Protein AF-A0A2R5F9W4-F1 (afdb_monomer)

Secondary structure (DSSP, 8-state):
-PPPHHHHHH--TTEEEEE-TT-SSEEEEEEETTEEEEEETTSPPEEESSHHHHHHHHHHH-TTHHHHHHT-S-HHHHHHHHHHHHHHHHGGGHHHHHHHHHHHHHHHHHHHHHHTT----S----EES-TTSSS--EEEEEEEEETTEEEEEEEEEEEEEE-SS-TTEEEEEEEE--SSHHHHHHHHHHHHHHHHHHHHTT-EEEEETTEEEEE--

Foldseek 3Di:
DAFALLQLLQFDLQWDWDDFPQAPAIWTWRQDPQWTWIDRDPDDIDTHNDPLVVLVVCCVPRVRQLVCLCPDPDLLSVSPSSNSCCCPVCVVPVVVSNVVSFVLVVVVVVLLCVLLVFDFPDDWGWDFPDPNDRHTWIWTWGWGDDPVDDPDTWIWIWTWRADRHDNQKIFIAIDTDAPDDVSVVVVVVSNVSSVVVCVVVVWDWDDDPVGIMTGDD

Sequence (217 aa):
MEISNNYALAISPAYCYFTSTGSPAHITLRLSQGKYLIYPAGMPRQDMATEEEMWRWLSAMTPTALQDLGESNDLFRLGLYKRAQMILDAGSGMAAHQAKFNEYMLRIAHEILTSLGCAVRHKLKPRRVSPTKSESWWEVRARCNRADGPDGYDWVHIRMFPSPFDDAAWQVEVRMAADGLNGYWTNRSRLDAAYKQLESRGIRIENVLSGSTIILG

Organism: NCBI:txid1825523

Nearest PDB structures (foldseek):
  1rlb-assembly1_F  TM=5.317E-01  e=9.291E-01  Gallus gallus

Mean predicted aligned error: 6.5 Å

Solvent-accessible surface area (backbone atoms only — not comparable to full-atom values): 11689 Å² total; per-residue (Å²): 136,66,69,17,67,46,26,20,67,58,42,46,62,22,62,41,78,49,71,26,92,75,41,104,30,48,38,36,35,28,53,52,98,80,26,30,34,43,35,48,60,99,51,80,74,43,82,22,82,40,68,60,56,43,49,53,49,44,50,72,78,30,66,43,42,55,5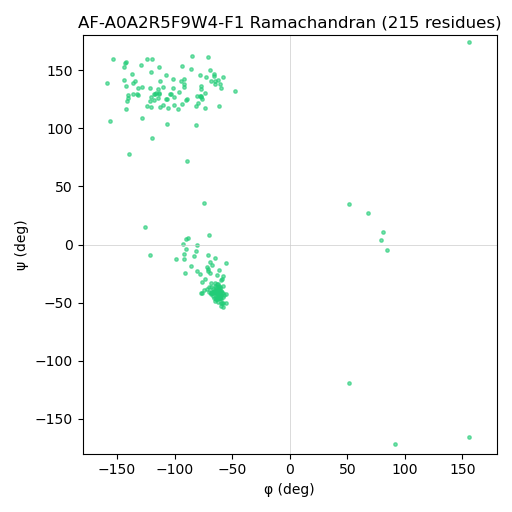5,49,25,59,70,42,95,44,68,68,42,31,25,49,27,52,33,44,48,49,40,68,74,44,51,87,46,45,61,58,55,53,47,54,51,50,51,51,54,49,51,56,49,49,54,51,35,55,43,60,68,37,62,71,83,65,88,74,56,80,41,66,75,43,81,68,42,30,72,44,46,30,34,36,65,45,48,22,64,37,96,90,39,94,87,41,67,34,54,36,38,40,32,38,41,54,29,57,67,36,69,54,32,28,39,33,40,81,45,67,70,54,87,53,71,70,39,43,56,52,50,50,53,44,49,58,52,18,51,55,52,38,43,76,70,62,30,48,76,46,85,50,102,87,35,34,33,42,30,66,123

pLDDT: mean 84.36, std 9.72, range [52.81, 95.94]

Structure (mmCIF, N/CA/C/O backbone):
data_AF-A0A2R5F9W4-F1
#
_entry.id   AF-A0A2R5F9W4-F1
#
loop_
_atom_site.group_PDB
_atom_site.id
_atom_site.type_symbol
_atom_site.label_atom_id
_atom_site.label_alt_id
_atom_site.label_comp_id
_atom_site.label_asym_id
_atom_site.label_entity_id
_atom_site.label_seq_id
_atom_site.pdbx_PDB_ins_code
_atom_site.Cartn_x
_atom_site.Cartn_y
_atom_site.Cartn_z
_atom_site.occupancy
_atom_site.B_iso_or_equiv
_atom_site.auth_seq_id
_atom_site.auth_comp_id
_atom_site.auth_asym_id
_atom_site.auth_atom_id
_atom_site.pdbx_PDB_model_num
ATOM 1 N N . MET A 1 1 ? -20.015 -4.855 -0.617 1.00 63.22 1 MET A N 1
ATOM 2 C CA . MET A 1 1 ? -18.725 -4.660 -1.310 1.00 63.22 1 MET A CA 1
ATOM 3 C C . MET A 1 1 ? -17.644 -4.937 -0.284 1.00 63.22 1 MET A C 1
ATOM 5 O O . MET A 1 1 ? -17.714 -4.346 0.783 1.00 63.22 1 MET A O 1
ATOM 9 N N . GLU A 1 2 ? -16.755 -5.896 -0.537 1.00 86.25 2 GLU A N 1
ATOM 10 C CA . GLU A 1 2 ? -15.712 -6.291 0.421 1.00 86.25 2 GLU A CA 1
ATOM 11 C C . GLU A 1 2 ? -14.428 -5.486 0.172 1.00 86.25 2 GLU A C 1
ATOM 13 O O . GLU A 1 2 ? -14.098 -5.197 -0.978 1.00 86.25 2 GLU A O 1
ATOM 18 N N . ILE A 1 3 ? -13.728 -5.101 1.243 1.00 94.50 3 ILE A N 1
ATOM 19 C CA . ILE A 1 3 ? -12.427 -4.432 1.149 1.00 94.50 3 ILE A CA 1
ATOM 20 C C . ILE A 1 3 ? -11.331 -5.452 0.830 1.00 94.50 3 ILE A C 1
ATOM 22 O O . ILE A 1 3 ? -11.264 -6.516 1.449 1.00 94.50 3 ILE A O 1
ATOM 26 N N . SER A 1 4 ? -10.442 -5.097 -0.096 1.00 93.62 4 SER A N 1
ATOM 27 C CA . SER A 1 4 ? -9.305 -5.926 -0.494 1.00 93.62 4 SER A CA 1
ATOM 28 C C . SER A 1 4 ? -8.288 -6.099 0.646 1.00 93.62 4 SER A C 1
ATOM 30 O O . SER A 1 4 ? -8.058 -5.198 1.465 1.00 93.62 4 SER A O 1
ATOM 32 N N . ASN A 1 5 ? -7.638 -7.263 0.704 1.00 93.25 5 ASN A N 1
ATOM 33 C CA . ASN A 1 5 ? -6.617 -7.543 1.714 1.00 93.25 5 ASN A CA 1
ATOM 34 C C . ASN A 1 5 ? -5.383 -6.655 1.515 1.00 93.25 5 ASN A C 1
ATOM 36 O O . ASN A 1 5 ? -4.793 -6.174 2.481 1.00 93.25 5 ASN A O 1
ATOM 40 N N . ASN A 1 6 ? -4.994 -6.405 0.265 1.00 93.75 6 ASN A N 1
ATOM 41 C CA . ASN A 1 6 ? -3.856 -5.564 -0.074 1.00 93.75 6 ASN A CA 1
ATOM 42 C C . ASN A 1 6 ? -4.084 -4.118 0.380 1.00 93.75 6 ASN A C 1
ATOM 44 O O . ASN A 1 6 ? -3.168 -3.514 0.940 1.00 93.75 6 ASN A O 1
ATOM 48 N N . TYR A 1 7 ? -5.297 -3.573 0.229 1.00 95.19 7 TYR A N 1
ATOM 49 C CA . TYR A 1 7 ? -5.627 -2.252 0.771 1.00 95.19 7 TYR A CA 1
ATOM 50 C C . TYR A 1 7 ? -5.550 -2.219 2.299 1.00 95.19 7 TYR A C 1
ATOM 52 O O . TYR A 1 7 ? -4.866 -1.356 2.852 1.00 95.19 7 TYR A O 1
ATOM 60 N N . ALA A 1 8 ? -6.129 -3.209 2.984 1.00 94.06 8 ALA A N 1
ATOM 61 C CA . ALA A 1 8 ? -6.023 -3.338 4.440 1.00 94.06 8 ALA A CA 1
ATOM 62 C C . ALA A 1 8 ? -4.558 -3.448 4.930 1.00 94.06 8 ALA A C 1
ATOM 64 O O . ALA A 1 8 ? -4.185 -2.904 5.974 1.00 94.06 8 ALA A O 1
ATOM 65 N N . LEU A 1 9 ? -3.687 -4.107 4.161 1.00 92.38 9 LEU A N 1
ATOM 66 C CA . LEU A 1 9 ? -2.257 -4.213 4.463 1.00 92.38 9 LEU A CA 1
ATOM 67 C C . LEU A 1 9 ? -1.482 -2.911 4.203 1.00 92.38 9 LEU A C 1
ATOM 69 O O . LEU A 1 9 ? -0.493 -2.648 4.892 1.00 92.38 9 LEU A O 1
ATOM 73 N N . ALA A 1 10 ? -1.919 -2.094 3.241 1.00 92.81 10 ALA A N 1
ATOM 74 C CA . ALA A 1 10 ? -1.244 -0.855 2.855 1.00 92.81 10 ALA A CA 1
ATOM 75 C C . ALA A 1 10 ? -1.494 0.323 3.811 1.00 92.81 10 ALA A C 1
ATOM 77 O O . ALA A 1 10 ? -0.665 1.246 3.887 1.00 92.81 10 ALA A O 1
ATOM 78 N N . ILE A 1 11 ? -2.620 0.307 4.523 1.00 91.00 11 ILE A N 1
ATOM 79 C CA . ILE A 1 11 ? -2.977 1.336 5.498 1.00 91.00 11 ILE A CA 1
ATOM 80 C C . ILE A 1 11 ? -2.357 1.063 6.877 1.00 91.00 11 ILE A C 1
ATOM 82 O O . ILE A 1 11 ? -1.922 -0.041 7.195 1.00 91.00 11 ILE A O 1
ATOM 86 N N . SER A 1 12 ? -2.305 2.098 7.712 1.00 85.50 12 SER A N 1
ATOM 87 C CA . SER A 1 12 ? -1.778 2.032 9.077 1.00 85.50 12 SER A CA 1
ATOM 88 C C . SER A 1 12 ? -2.694 2.799 10.028 1.00 85.50 12 SER A C 1
ATOM 90 O O . SER A 1 12 ? -3.201 3.856 9.640 1.00 85.50 12 SER A O 1
ATOM 92 N N . PRO A 1 13 ? -2.834 2.371 11.296 1.00 83.44 13 PRO A N 1
ATOM 93 C CA . PRO A 1 13 ? -3.536 3.136 12.327 1.00 83.44 13 PRO A CA 1
ATOM 94 C C . PRO A 1 13 ? -2.695 4.333 12.823 1.00 83.44 13 PRO A C 1
ATOM 96 O O . PRO A 1 13 ? -2.687 4.664 14.005 1.00 83.44 13 PRO A O 1
ATOM 99 N N . ALA A 1 14 ? -1.937 4.979 11.930 1.00 81.62 14 ALA A N 1
ATOM 100 C CA . ALA A 1 14 ? -1.006 6.044 12.282 1.00 81.62 14 ALA A CA 1
ATOM 101 C C . ALA A 1 14 ? -1.724 7.266 12.871 1.00 81.62 14 ALA A C 1
ATOM 103 O O . ALA A 1 14 ? -1.183 7.910 13.771 1.00 81.62 14 ALA A O 1
ATOM 104 N N . TYR A 1 15 ? -2.938 7.547 12.395 1.00 82.31 15 TYR A N 1
ATOM 105 C CA . TYR A 1 15 ? -3.856 8.521 12.971 1.00 82.31 15 TYR A CA 1
ATOM 106 C C . TYR A 1 15 ? -5.300 8.178 12.575 1.00 82.31 15 TYR A C 1
ATOM 108 O O . TYR A 1 15 ? -5.692 8.362 11.421 1.00 82.31 15 TYR A O 1
ATOM 116 N N . CYS A 1 16 ? -6.090 7.657 13.509 1.00 84.44 16 CYS A N 1
ATOM 117 C CA . CYS A 1 16 ? -7.516 7.399 13.315 1.00 84.44 16 CYS A CA 1
ATOM 118 C C . CYS A 1 16 ? -8.299 7.855 14.541 1.00 84.44 16 CYS A C 1
ATOM 120 O O . CYS A 1 16 ? -7.864 7.636 15.668 1.00 84.44 16 CYS A O 1
ATOM 122 N N . TYR A 1 17 ? -9.449 8.481 14.306 1.00 86.19 17 TYR A N 1
ATOM 123 C CA . TYR A 1 17 ? -10.359 8.956 15.337 1.00 86.19 17 TYR A CA 1
ATOM 124 C C . TYR A 1 17 ? -11.779 8.509 15.010 1.00 86.19 17 TYR A C 1
ATOM 126 O O . TYR A 1 17 ? -12.271 8.749 13.899 1.00 86.19 17 TYR A O 1
ATOM 134 N N . PHE A 1 18 ? -12.447 7.880 15.971 1.00 84.19 18 PHE A N 1
ATOM 135 C CA . PHE A 1 18 ? -13.845 7.482 15.838 1.00 84.19 18 PHE A CA 1
ATOM 136 C C . PHE A 1 18 ? -14.532 7.387 17.201 1.00 84.19 18 PHE A C 1
ATOM 138 O O . PHE A 1 18 ? -13.877 7.278 18.233 1.00 84.19 18 PHE A O 1
ATOM 145 N N . THR A 1 19 ? -15.859 7.457 17.205 1.00 83.38 19 THR A N 1
ATOM 146 C CA . THR A 1 19 ? -16.683 7.156 18.382 1.00 83.38 19 THR A CA 1
ATOM 147 C C . THR A 1 19 ? -17.244 5.762 18.201 1.00 83.38 19 THR A C 1
ATOM 149 O O . THR A 1 19 ?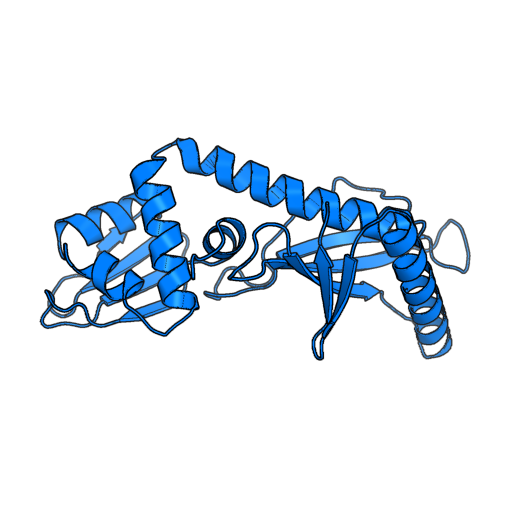 -17.720 5.449 17.111 1.00 83.38 19 THR A O 1
ATOM 152 N N . SER A 1 20 ? -17.194 4.952 19.251 1.00 81.62 20 SER A N 1
ATOM 153 C CA . SER A 1 20 ? -17.809 3.630 19.246 1.00 81.62 20 SER A CA 1
ATOM 154 C C . SER A 1 20 ? -19.139 3.665 19.994 1.00 81.62 20 SER A C 1
ATOM 156 O O . SER A 1 20 ? -19.246 4.344 21.011 1.00 81.62 20 SER A O 1
ATOM 158 N N . THR A 1 21 ? -20.146 2.939 19.517 1.00 77.94 21 THR A N 1
ATOM 159 C CA . THR A 1 21 ? -21.495 2.871 20.109 1.00 77.94 21 THR A CA 1
ATOM 160 C C . THR A 1 21 ? -21.495 2.377 21.562 1.00 77.94 21 THR A C 1
ATOM 162 O O . THR A 1 21 ? -22.330 2.802 22.357 1.00 77.94 21 THR A O 1
ATOM 165 N N . GLY A 1 22 ? -20.524 1.540 21.939 1.00 66.19 22 GLY A N 1
ATOM 166 C CA . GLY A 1 22 ? -20.303 1.059 23.306 1.00 66.19 22 GLY A CA 1
ATOM 167 C C . GLY A 1 22 ? -19.366 1.933 24.144 1.00 66.19 22 GLY A C 1
ATOM 168 O O . GLY A 1 22 ? -19.033 1.563 25.268 1.00 66.19 22 GLY A O 1
ATOM 169 N N . SER A 1 23 ? -18.914 3.074 23.614 1.00 66.38 23 SER A N 1
ATOM 170 C CA . SER A 1 23 ? -18.014 3.995 24.302 1.00 66.38 23 SER A CA 1
ATOM 171 C C . SER A 1 23 ? -18.666 5.374 24.440 1.00 66.38 23 SER A C 1
ATOM 173 O O . SER A 1 23 ? -19.044 5.973 23.435 1.00 66.38 23 SER A O 1
ATOM 175 N N . PRO A 1 24 ? -18.738 5.965 25.647 1.00 56.91 24 PRO A N 1
ATOM 176 C CA . PRO A 1 24 ? -19.206 7.346 25.820 1.00 56.91 24 PRO A CA 1
ATOM 177 C C . PRO A 1 24 ? -18.211 8.386 25.262 1.00 56.91 24 PRO A C 1
ATOM 179 O O . PRO A 1 24 ? -18.348 9.584 25.501 1.00 56.91 24 PRO A O 1
ATOM 182 N N . ALA A 1 25 ? -17.168 7.927 24.569 1.00 64.62 25 ALA A N 1
ATOM 183 C CA . ALA A 1 25 ? -15.917 8.610 24.356 1.00 64.62 25 ALA A CA 1
ATOM 184 C C . ALA A 1 25 ? -15.358 8.346 22.954 1.00 64.62 25 ALA A C 1
ATOM 186 O O . ALA A 1 25 ? -15.614 7.324 22.317 1.00 64.62 25 ALA A O 1
ATOM 187 N N . HIS A 1 26 ? -14.529 9.274 22.490 1.00 73.50 26 HIS A N 1
ATOM 188 C CA . HIS A 1 26 ? -13.773 9.084 21.264 1.00 73.50 26 HIS A CA 1
ATOM 189 C C . HIS A 1 26 ? -12.568 8.170 21.492 1.00 73.50 26 HIS A C 1
ATOM 191 O O . HIS A 1 26 ? -11.936 8.214 22.549 1.00 73.50 26 HIS A O 1
ATOM 197 N N . ILE A 1 27 ? -12.247 7.380 20.472 1.00 79.19 27 ILE A N 1
ATOM 198 C CA . ILE A 1 27 ? -11.117 6.461 20.403 1.00 79.19 27 ILE A CA 1
ATOM 199 C C . ILE A 1 27 ? -10.134 7.030 19.392 1.00 79.19 27 ILE A C 1
ATOM 201 O O . ILE A 1 27 ? -10.467 7.210 18.220 1.00 79.19 27 ILE A O 1
ATOM 205 N N . THR A 1 28 ? -8.916 7.317 19.849 1.00 81.81 28 THR A N 1
ATOM 206 C CA . THR A 1 28 ? -7.811 7.693 18.957 1.00 81.81 28 THR A CA 1
ATOM 207 C C . THR A 1 28 ? -6.814 6.552 18.857 1.00 81.81 28 THR A C 1
ATOM 209 O O . THR A 1 28 ? -6.295 6.115 19.883 1.00 81.81 28 THR A O 1
ATOM 212 N N . LEU A 1 29 ? -6.519 6.118 17.633 1.00 82.94 29 LEU A N 1
ATOM 213 C CA . LEU A 1 29 ? -5.433 5.197 17.310 1.00 82.94 29 LEU A CA 1
ATOM 214 C C . LEU A 1 29 ? -4.284 5.991 16.694 1.00 82.94 29 LEU A C 1
ATOM 216 O O . LEU A 1 29 ? -4.500 6.793 15.778 1.00 82.94 29 LEU A O 1
ATOM 220 N N . ARG A 1 30 ? -3.068 5.798 17.205 1.00 81.56 30 ARG A N 1
ATOM 221 C CA . ARG A 1 30 ? -1.891 6.510 16.701 1.00 81.56 30 ARG A CA 1
ATOM 222 C C . ARG A 1 30 ? -0.646 5.639 16.713 1.00 81.56 30 ARG A C 1
ATOM 224 O O . ARG A 1 30 ? -0.387 4.952 17.692 1.00 81.56 30 ARG A O 1
ATOM 231 N N . LEU A 1 31 ? 0.190 5.777 15.686 1.00 79.62 31 LEU A N 1
ATOM 232 C CA . LEU A 1 31 ? 1.573 5.302 15.709 1.00 79.62 31 LEU A CA 1
ATOM 233 C C . LEU A 1 31 ? 2.492 6.473 16.076 1.00 79.62 31 LEU A C 1
ATOM 235 O O . LEU A 1 31 ? 2.573 7.466 15.351 1.00 79.62 31 LEU A O 1
ATOM 239 N N . SER A 1 32 ? 3.186 6.383 17.208 1.00 78.25 32 SER A N 1
ATOM 240 C CA . SER A 1 32 ? 4.108 7.426 17.669 1.00 78.25 32 SER A CA 1
ATOM 241 C C . SER A 1 32 ? 5.349 6.806 18.286 1.00 78.25 32 SER A C 1
ATOM 243 O O . SER A 1 32 ? 5.239 5.964 19.169 1.00 78.25 32 SER A O 1
ATOM 245 N N . GLN A 1 33 ? 6.535 7.234 17.838 1.00 79.94 33 GLN A N 1
ATOM 246 C CA . GLN A 1 33 ? 7.823 6.725 18.338 1.00 79.94 33 GLN A CA 1
ATOM 247 C C . GLN A 1 33 ? 7.911 5.182 18.326 1.00 79.94 33 GLN A C 1
ATOM 249 O O . GLN A 1 33 ? 8.502 4.579 19.214 1.00 79.94 33 GLN A O 1
ATOM 254 N N . GLY A 1 34 ? 7.289 4.541 17.329 1.00 74.00 34 GLY A N 1
ATOM 255 C CA . GLY A 1 34 ? 7.254 3.080 17.200 1.00 74.00 34 GLY A CA 1
ATOM 256 C C . GLY A 1 34 ? 6.242 2.363 18.100 1.00 74.00 34 GLY A C 1
ATOM 257 O O . GLY A 1 34 ? 6.205 1.141 18.070 1.00 74.00 34 GLY A O 1
ATOM 258 N N . LYS A 1 35 ? 5.416 3.091 18.862 1.00 79.69 35 LYS A N 1
ATOM 259 C CA . LYS A 1 35 ? 4.354 2.525 19.704 1.00 79.69 35 LYS A CA 1
ATOM 260 C C . LYS A 1 35 ? 2.966 2.778 19.133 1.00 79.69 35 LYS A C 1
ATOM 262 O O . LYS A 1 35 ? 2.712 3.857 18.586 1.00 79.69 35 LYS A O 1
ATOM 267 N N . TYR A 1 36 ? 2.074 1.815 19.334 1.00 82.19 36 TYR A N 1
ATOM 268 C CA . TYR A 1 36 ? 0.652 1.928 19.030 1.00 82.19 36 TYR A CA 1
ATOM 269 C C . TYR A 1 36 ? -0.084 2.466 20.251 1.00 82.19 36 TYR A C 1
ATOM 271 O O . TYR A 1 36 ? 0.042 1.933 21.349 1.00 82.19 36 TYR A O 1
ATOM 279 N N . LEU A 1 37 ? -0.803 3.566 20.069 1.00 82.19 37 LEU A N 1
ATOM 280 C CA . LEU A 1 37 ? -1.432 4.313 21.147 1.00 82.19 37 LEU A CA 1
ATOM 281 C C . LEU A 1 37 ? -2.942 4.236 21.019 1.00 82.19 37 LEU A C 1
ATOM 283 O O . LEU A 1 37 ? -3.467 4.492 19.935 1.00 82.19 37 LEU A O 1
ATOM 287 N N . ILE A 1 38 ? -3.614 3.968 22.137 1.00 82.44 38 ILE A N 1
ATOM 288 C CA . ILE A 1 38 ? -5.070 4.056 22.247 1.00 82.44 38 ILE A CA 1
ATOM 289 C C . ILE A 1 38 ? -5.418 5.117 23.283 1.00 82.44 38 ILE A C 1
ATOM 291 O O . ILE A 1 38 ? -4.907 5.104 24.408 1.00 82.44 38 ILE A O 1
ATOM 295 N N . TYR A 1 39 ? -6.308 6.026 22.892 1.00 80.31 39 TYR A N 1
ATOM 296 C CA . TYR A 1 39 ? -6.892 7.030 23.775 1.00 80.31 39 TYR A CA 1
ATOM 297 C C . TYR A 1 39 ? -8.406 6.841 23.823 1.00 80.31 39 TYR A C 1
ATOM 299 O O . TYR A 1 39 ? -9.101 7.400 22.975 1.00 80.31 39 TYR A O 1
ATOM 307 N N . PRO A 1 40 ? -8.925 6.063 24.779 1.00 73.62 40 PRO A N 1
ATOM 308 C CA . PRO A 1 40 ? -10.329 6.124 25.151 1.00 73.62 40 PRO A CA 1
ATOM 309 C C . PRO A 1 40 ? -10.529 7.373 26.018 1.00 73.62 40 PRO A C 1
ATOM 311 O O . PRO A 1 40 ? -9.801 7.572 26.995 1.00 73.62 40 PRO A O 1
ATOM 314 N N . ALA A 1 41 ? -11.478 8.246 25.681 1.00 67.38 41 ALA A N 1
ATOM 315 C CA . ALA A 1 41 ? -11.731 9.417 26.527 1.00 67.38 41 ALA A CA 1
ATOM 316 C C . ALA A 1 41 ? -12.143 8.992 27.954 1.00 67.38 41 ALA A C 1
ATOM 318 O O . ALA A 1 41 ? -12.939 8.075 28.146 1.00 67.38 41 ALA A O 1
ATOM 319 N N . GLY A 1 42 ? -11.555 9.647 28.958 1.00 67.56 42 GLY A N 1
ATOM 320 C CA . GLY A 1 42 ? -11.737 9.308 30.375 1.00 67.56 42 GLY A CA 1
ATOM 321 C C . GLY A 1 42 ? -10.818 8.199 30.904 1.00 67.56 42 GLY A C 1
ATOM 322 O O . GLY A 1 42 ? -10.815 7.955 32.107 1.00 67.56 42 GLY A O 1
ATOM 323 N N . MET A 1 43 ? -10.005 7.563 30.054 1.00 73.38 43 MET A N 1
ATOM 324 C CA . MET A 1 43 ? -9.016 6.562 30.466 1.00 73.38 43 MET A CA 1
ATOM 325 C C . MET A 1 43 ? -7.583 7.056 30.239 1.00 73.38 43 MET A C 1
ATOM 327 O O . MET A 1 43 ? -7.332 7.868 29.341 1.00 73.38 43 MET A O 1
ATOM 331 N N . PRO A 1 44 ? -6.609 6.567 31.028 1.00 79.62 44 PRO A N 1
ATOM 332 C CA . PRO A 1 44 ? -5.211 6.833 30.747 1.00 79.62 44 PRO A CA 1
ATOM 333 C C . PRO A 1 44 ? -4.828 6.241 29.389 1.00 79.62 44 PRO A C 1
ATOM 335 O O . PRO A 1 44 ? -5.245 5.136 29.030 1.00 79.62 44 PRO A O 1
ATOM 338 N N . ARG A 1 45 ? -3.991 6.985 28.662 1.00 83.94 45 ARG A N 1
ATOM 339 C CA . ARG A 1 45 ? -3.354 6.542 27.420 1.00 83.94 45 ARG A CA 1
ATOM 340 C C . ARG A 1 45 ? -2.754 5.149 27.604 1.00 83.94 45 ARG A C 1
ATOM 342 O O . ARG A 1 45 ? -2.004 4.927 28.554 1.00 83.94 45 ARG A O 1
ATOM 349 N N . GLN A 1 46 ? -3.038 4.262 26.659 1.00 87.69 46 GLN A N 1
ATOM 350 C CA . GLN A 1 46 ? -2.433 2.936 26.603 1.00 87.69 46 GLN A CA 1
ATOM 351 C C . GLN A 1 46 ? -1.353 2.897 25.524 1.00 87.69 46 GLN A C 1
ATOM 353 O O . GLN A 1 46 ? -1.593 3.300 24.384 1.00 87.69 46 GLN A O 1
ATOM 358 N N . ASP A 1 47 ? -0.172 2.415 25.905 1.00 89.25 47 ASP A N 1
ATOM 359 C CA . ASP A 1 47 ? 0.991 2.239 25.038 1.00 89.25 47 ASP A CA 1
ATOM 360 C C . ASP A 1 47 ? 1.166 0.752 24.736 1.00 89.25 47 ASP A C 1
ATOM 362 O O . ASP A 1 47 ? 1.464 -0.023 25.641 1.00 89.25 47 ASP A O 1
ATOM 366 N N . MET A 1 48 ? 1.054 0.377 23.466 1.00 89.75 48 MET A N 1
ATOM 367 C CA . MET A 1 48 ? 1.245 -0.994 22.999 1.00 89.75 48 MET A CA 1
ATOM 368 C C . MET A 1 48 ? 2.496 -1.090 22.129 1.00 89.75 48 MET A C 1
ATOM 370 O O . MET A 1 48 ? 2.799 -0.184 21.339 1.00 89.75 48 MET A O 1
ATOM 374 N N . ALA A 1 49 ? 3.242 -2.183 22.284 1.00 87.19 49 ALA A N 1
ATOM 375 C CA . ALA A 1 49 ? 4.451 -2.432 21.509 1.00 87.19 49 ALA A CA 1
ATOM 376 C C . ALA A 1 49 ? 4.105 -2.883 20.087 1.00 87.19 49 ALA A C 1
ATOM 378 O O . ALA A 1 49 ? 4.822 -2.561 19.138 1.00 87.19 49 ALA A O 1
ATOM 379 N N . THR A 1 50 ? 2.990 -3.600 19.932 1.00 88.06 50 THR A N 1
ATOM 380 C CA . THR A 1 50 ? 2.551 -4.147 18.648 1.00 88.06 50 THR A CA 1
ATOM 381 C C . THR A 1 50 ? 1.146 -3.691 18.270 1.00 88.06 50 THR A C 1
ATOM 383 O O . THR A 1 50 ? 0.343 -3.268 19.102 1.00 88.06 50 THR A O 1
ATOM 386 N N . GLU A 1 51 ? 0.841 -3.783 16.976 1.00 88.06 51 GLU A N 1
ATOM 387 C CA . GLU A 1 51 ? -0.505 -3.509 16.473 1.00 88.06 51 GLU A CA 1
ATOM 388 C C . GLU A 1 51 ? -1.512 -4.573 16.943 1.00 88.06 51 GLU A C 1
ATOM 390 O O . GLU A 1 51 ? -2.671 -4.273 17.203 1.00 88.06 51 GLU A 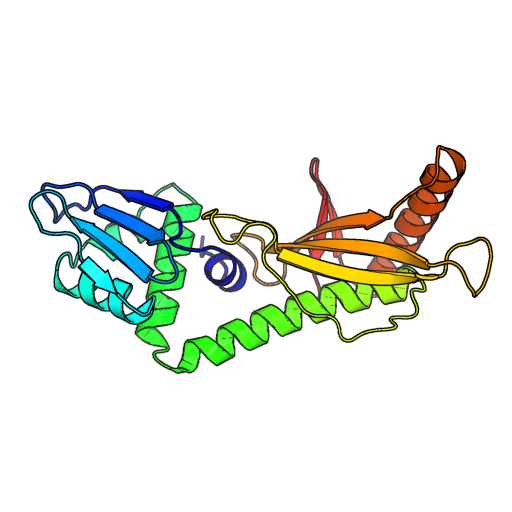O 1
ATOM 395 N N . GLU A 1 52 ? -1.062 -5.818 17.094 1.00 89.12 52 GLU A N 1
ATOM 396 C CA . GLU A 1 52 ? -1.882 -6.928 17.585 1.00 89.12 52 GLU A CA 1
ATOM 397 C C . GLU A 1 52 ? -2.349 -6.698 19.025 1.00 89.12 52 GLU A C 1
ATOM 399 O O . GLU A 1 52 ? -3.535 -6.844 19.318 1.00 89.12 52 GLU A O 1
ATOM 404 N N . GLU A 1 53 ? -1.446 -6.268 19.911 1.00 89.75 53 GLU A N 1
ATOM 405 C CA . GLU A 1 53 ? -1.788 -5.867 21.282 1.00 89.75 53 GLU A CA 1
ATOM 406 C C . GLU A 1 53 ? -2.834 -4.749 21.297 1.00 89.75 53 GLU A C 1
ATOM 408 O O . GLU A 1 53 ? -3.801 -4.814 22.056 1.00 89.75 53 GLU A O 1
ATOM 413 N N . MET A 1 54 ? -2.673 -3.753 20.419 1.00 90.19 54 MET A N 1
ATOM 414 C CA . MET A 1 54 ? -3.618 -2.648 20.270 1.00 90.19 54 MET A CA 1
ATOM 415 C C . MET A 1 54 ? -5.019 -3.154 19.890 1.00 90.19 54 MET A C 1
ATOM 417 O O . MET A 1 54 ? -5.998 -2.809 20.553 1.00 90.19 54 MET A O 1
ATOM 421 N N . TRP A 1 55 ? -5.135 -4.005 18.866 1.00 90.31 55 TRP A N 1
ATOM 422 C CA . TRP A 1 55 ? -6.433 -4.525 18.423 1.00 90.31 55 TRP A CA 1
ATOM 423 C C . TRP A 1 55 ? -7.080 -5.474 19.435 1.00 90.31 55 TRP A C 1
ATOM 425 O O . TRP A 1 55 ? -8.297 -5.420 19.632 1.00 90.31 55 TRP A O 1
ATOM 435 N N . ARG A 1 56 ? -6.288 -6.305 20.125 1.00 89.88 56 ARG A N 1
ATOM 436 C CA . ARG A 1 56 ? -6.789 -7.178 21.199 1.00 89.88 56 ARG A CA 1
ATOM 437 C C . ARG A 1 56 ? -7.322 -6.376 22.376 1.00 89.88 56 ARG A C 1
ATOM 439 O O . ARG A 1 56 ? -8.415 -6.658 22.859 1.00 89.88 56 ARG A O 1
ATOM 446 N N . TRP A 1 57 ? -6.579 -5.357 22.805 1.00 89.44 57 TRP A N 1
ATOM 447 C CA . TRP A 1 57 ? -7.018 -4.470 23.876 1.00 89.44 57 TRP A CA 1
ATOM 448 C C . TRP A 1 57 ? -8.315 -3.753 23.501 1.00 89.44 57 TRP A C 1
ATOM 450 O O . TRP A 1 57 ? -9.260 -3.744 24.288 1.00 89.44 57 TRP A O 1
ATOM 460 N N . LEU A 1 58 ? -8.385 -3.211 22.280 1.00 87.44 58 LEU A N 1
ATOM 461 C CA . LEU A 1 58 ? -9.572 -2.513 21.791 1.00 87.44 58 LEU A CA 1
ATOM 462 C C . LEU A 1 58 ? -10.797 -3.434 21.776 1.00 87.44 58 LEU A C 1
ATOM 464 O O . LEU A 1 58 ? -11.854 -3.040 22.254 1.00 87.44 58 LEU A O 1
ATOM 468 N N . SER A 1 59 ? -10.637 -4.668 21.295 1.00 87.19 59 SER A N 1
ATOM 469 C CA . SER A 1 59 ? -11.723 -5.657 21.234 1.00 87.19 59 SER A CA 1
ATOM 470 C C . SER A 1 59 ? -12.223 -6.067 22.622 1.00 87.19 59 SER A C 1
ATOM 472 O O . SER A 1 59 ? -13.408 -6.330 22.796 1.00 87.19 59 SER A O 1
ATOM 474 N N . ALA A 1 60 ? -11.336 -6.103 23.620 1.00 87.31 60 ALA A N 1
ATOM 475 C CA . ALA A 1 60 ? -11.703 -6.438 24.993 1.00 87.31 60 ALA A CA 1
ATOM 476 C C . ALA A 1 60 ? -12.417 -5.281 25.713 1.00 87.31 60 ALA A C 1
ATOM 478 O O . ALA A 1 60 ? -13.390 -5.505 26.428 1.00 87.31 60 ALA A O 1
ATOM 479 N N . MET A 1 61 ? -11.936 -4.047 25.534 1.00 84.94 61 MET A N 1
ATOM 480 C CA . MET A 1 61 ? -12.425 -2.877 26.277 1.00 84.94 61 MET A CA 1
ATOM 481 C C . MET A 1 61 ? -13.577 -2.150 25.590 1.00 84.94 61 MET A C 1
ATOM 483 O O . MET A 1 61 ? -14.351 -1.449 26.239 1.00 84.94 61 MET A O 1
ATOM 487 N N . THR A 1 62 ? -13.699 -2.275 24.273 1.00 83.06 62 THR A N 1
ATOM 488 C CA . THR A 1 62 ? -14.797 -1.690 23.503 1.00 83.06 62 THR A CA 1
ATOM 489 C C . THR A 1 62 ? -15.240 -2.686 22.430 1.00 83.06 62 THR A C 1
ATOM 491 O O . THR A 1 62 ? -14.881 -2.534 21.263 1.00 83.06 62 THR A O 1
ATOM 494 N N . PRO A 1 63 ? -16.021 -3.719 22.804 1.00 81.12 63 PRO A N 1
ATOM 495 C CA . PRO A 1 63 ? -16.343 -4.835 21.910 1.00 81.12 63 PRO A CA 1
ATOM 496 C C . PRO A 1 63 ? -17.039 -4.434 20.604 1.00 81.12 63 PRO A C 1
ATOM 498 O O . PRO A 1 63 ? -16.879 -5.112 19.593 1.00 81.12 63 PRO A O 1
ATOM 501 N N . THR A 1 64 ? -17.770 -3.315 20.592 1.00 86.50 64 THR A N 1
ATOM 502 C CA . THR A 1 64 ? -18.445 -2.816 19.384 1.00 86.50 64 THR A CA 1
ATOM 503 C C . THR A 1 64 ? -17.532 -1.992 18.473 1.00 86.50 64 THR A C 1
ATOM 505 O O . THR A 1 64 ? -17.897 -1.738 17.334 1.00 86.50 64 THR A O 1
ATOM 508 N N . ALA A 1 65 ? -16.318 -1.619 18.901 1.00 86.94 65 ALA A N 1
ATOM 509 C CA . ALA A 1 65 ? -15.446 -0.721 18.139 1.00 86.94 65 ALA A CA 1
ATOM 510 C C . ALA A 1 65 ? -15.085 -1.260 16.749 1.00 86.94 65 ALA A C 1
ATOM 512 O O . ALA A 1 65 ? -15.048 -0.499 15.785 1.00 86.94 65 ALA A O 1
ATOM 513 N N . LEU A 1 66 ? -14.827 -2.567 16.629 1.00 89.38 66 LEU A N 1
ATOM 514 C CA . LEU A 1 66 ? -14.569 -3.181 15.326 1.00 89.38 66 LEU A CA 1
ATOM 515 C C . LEU A 1 66 ? -15.824 -3.196 14.453 1.00 89.38 66 LEU A C 1
ATOM 517 O O . LEU A 1 66 ? -15.729 -2.896 13.268 1.00 89.38 66 LEU A O 1
ATOM 521 N N . GLN A 1 67 ? -16.987 -3.492 15.033 1.00 90.69 67 GLN A N 1
ATOM 522 C CA . GLN A 1 67 ? -18.258 -3.444 14.313 1.00 90.69 67 GLN A CA 1
ATOM 523 C C . GLN A 1 67 ? -18.534 -2.029 13.787 1.00 90.69 67 GLN A C 1
ATOM 525 O O . GLN A 1 67 ? -18.809 -1.868 12.604 1.00 90.69 67 GLN A O 1
ATOM 530 N N . ASP A 1 68 ? -18.345 -1.002 14.616 1.00 90.56 68 ASP A N 1
ATOM 531 C CA . ASP A 1 68 ? -18.552 0.397 14.227 1.00 90.56 68 ASP A CA 1
ATOM 532 C C . ASP A 1 68 ? -17.602 0.835 13.091 1.00 90.56 68 ASP A C 1
ATOM 534 O O . ASP A 1 68 ? -17.972 1.636 12.229 1.00 90.56 68 ASP A O 1
ATOM 538 N N . LEU A 1 69 ? -16.368 0.311 13.061 1.00 91.12 69 LEU A N 1
ATOM 539 C CA . LEU A 1 69 ? -15.450 0.519 11.935 1.00 91.12 69 LEU A CA 1
ATOM 540 C C . LEU A 1 69 ? -15.942 -0.191 10.665 1.00 91.12 69 LEU A C 1
ATOM 542 O O . LEU A 1 69 ? -15.863 0.394 9.585 1.00 91.12 69 LEU A O 1
ATOM 546 N N . GLY A 1 70 ? -16.454 -1.419 10.793 1.00 90.75 70 GLY A N 1
ATOM 547 C CA . GLY A 1 70 ? -16.987 -2.227 9.690 1.00 90.75 70 GLY A CA 1
ATOM 548 C C . GLY A 1 70 ? -18.319 -1.727 9.120 1.00 90.75 70 GLY A C 1
ATOM 549 O O . GLY A 1 70 ? -18.626 -1.991 7.962 1.00 90.75 70 GLY A O 1
ATOM 550 N N . GLU A 1 71 ? -19.083 -0.966 9.900 1.00 91.31 71 GLU A N 1
ATOM 551 C CA . GLU A 1 71 ? -20.333 -0.315 9.483 1.00 91.31 71 GLU A CA 1
ATOM 552 C C . GLU A 1 71 ? -20.113 1.121 8.968 1.00 91.31 71 GLU A C 1
ATOM 554 O O . GLU A 1 71 ? -21.057 1.817 8.589 1.00 91.31 71 GLU A O 1
ATOM 559 N N . SER A 1 72 ? -18.864 1.597 8.944 1.00 90.12 72 SER A N 1
ATOM 560 C CA . SER A 1 72 ? -18.554 2.956 8.511 1.00 90.12 72 SER A CA 1
ATOM 561 C C . SER A 1 72 ? -18.691 3.141 6.996 1.00 90.12 72 SER A C 1
ATOM 563 O O . SER A 1 72 ? -18.290 2.291 6.212 1.00 90.12 72 SER A O 1
ATOM 565 N N . ASN A 1 73 ? -19.151 4.317 6.560 1.00 90.38 73 ASN A N 1
ATOM 566 C CA . ASN A 1 73 ? -19.137 4.706 5.139 1.00 90.38 73 ASN A CA 1
ATOM 567 C C . ASN A 1 73 ? -17.765 5.227 4.661 1.00 90.38 73 ASN A C 1
ATOM 569 O O . ASN A 1 73 ? -17.615 5.631 3.510 1.00 90.38 73 ASN A O 1
ATOM 573 N N . ASP A 1 74 ? -16.773 5.269 5.550 1.00 91.25 74 ASP A N 1
ATOM 574 C CA . ASP A 1 74 ? -15.422 5.743 5.268 1.00 91.25 74 ASP A CA 1
ATOM 575 C C . ASP A 1 74 ? -14.515 4.564 4.879 1.00 91.25 74 ASP A C 1
ATOM 577 O O . ASP A 1 74 ? -14.334 3.621 5.654 1.00 91.25 74 ASP A O 1
ATOM 581 N N . LEU A 1 75 ? -13.930 4.616 3.677 1.00 92.25 75 LEU A N 1
ATOM 582 C CA . LEU A 1 75 ? -13.102 3.528 3.140 1.00 92.25 75 LEU A CA 1
ATOM 583 C C . LEU A 1 75 ? -11.883 3.220 4.003 1.00 92.25 75 LEU A C 1
ATOM 585 O O . LEU A 1 75 ? -11.533 2.052 4.172 1.00 92.25 75 LEU A O 1
ATOM 589 N N . PHE A 1 76 ? -11.261 4.246 4.576 1.00 92.12 76 PHE A N 1
ATOM 590 C CA . PHE A 1 76 ? -10.110 4.059 5.440 1.00 92.12 76 PHE A CA 1
ATOM 591 C C . PHE A 1 76 ? -10.510 3.307 6.718 1.00 92.12 76 PHE A C 1
ATOM 593 O O . PHE A 1 76 ? -9.806 2.384 7.133 1.00 92.12 76 PHE A O 1
ATOM 600 N N . ARG A 1 77 ? -11.667 3.625 7.314 1.00 92.62 77 ARG A N 1
ATOM 601 C CA . ARG A 1 77 ? -12.202 2.889 8.475 1.00 92.62 77 ARG A CA 1
ATOM 602 C C . ARG A 1 77 ? -12.579 1.449 8.139 1.00 92.62 77 ARG A C 1
ATOM 604 O O . ARG A 1 77 ? -12.219 0.554 8.901 1.00 92.62 77 ARG A O 1
ATOM 611 N N . LEU A 1 78 ? -13.206 1.215 6.987 1.00 93.56 78 LEU A N 1
ATOM 612 C CA . LEU A 1 78 ? -13.492 -0.139 6.503 1.00 93.56 78 LEU A CA 1
ATOM 613 C C . LEU A 1 78 ? -12.202 -0.946 6.280 1.00 93.56 78 LEU A C 1
ATOM 615 O O . LEU A 1 78 ? -12.124 -2.123 6.633 1.00 93.56 78 LEU A O 1
ATOM 619 N N . GLY A 1 79 ? -11.156 -0.306 5.754 1.00 94.06 79 GLY A N 1
ATOM 620 C CA . GLY A 1 79 ? -9.832 -0.910 5.645 1.00 94.06 79 GLY A CA 1
ATOM 621 C C . GLY A 1 79 ? -9.220 -1.233 7.005 1.00 94.06 79 GLY A C 1
ATOM 622 O O . GLY A 1 79 ? -8.634 -2.304 7.164 1.00 94.06 79 GLY A O 1
ATOM 623 N N . LEU A 1 80 ? -9.357 -0.344 7.998 1.00 92.88 80 LEU A N 1
ATOM 624 C CA . LEU A 1 80 ? -8.858 -0.594 9.354 1.00 92.88 80 LEU A CA 1
ATOM 625 C C . LEU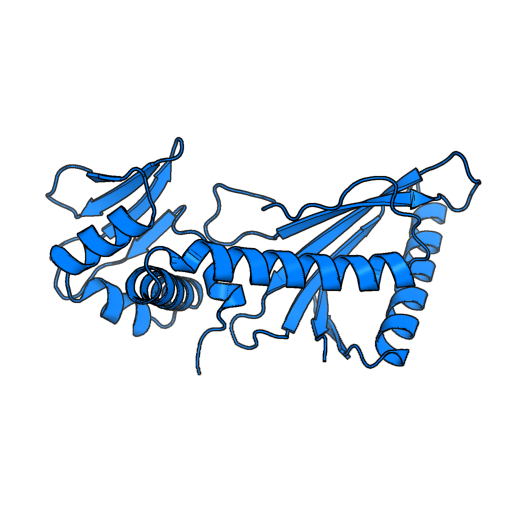 A 1 80 ? -9.584 -1.768 10.003 1.00 92.88 80 LEU A C 1
ATOM 627 O O . LEU A 1 80 ? -8.936 -2.586 10.647 1.00 92.88 80 LEU A O 1
ATOM 631 N N . TYR A 1 81 ? -10.898 -1.870 9.801 1.00 93.56 81 TYR A N 1
ATOM 632 C CA . TYR A 1 81 ? -11.681 -3.019 10.234 1.00 93.56 81 TYR A CA 1
ATOM 633 C C . TYR A 1 81 ? -11.147 -4.319 9.625 1.00 93.56 81 TYR A C 1
ATOM 635 O O . TYR A 1 81 ? -10.770 -5.225 10.368 1.00 93.56 81 TYR A O 1
ATOM 643 N N . LYS A 1 82 ? -11.012 -4.389 8.292 1.00 93.50 82 LYS A N 1
ATOM 644 C CA . LYS A 1 82 ? -10.471 -5.574 7.605 1.00 93.50 82 LYS A CA 1
ATOM 645 C C . LYS A 1 82 ? -9.063 -5.917 8.098 1.00 93.50 82 LYS A C 1
ATOM 647 O O . LYS A 1 82 ? -8.765 -7.081 8.351 1.00 93.50 82 LYS A O 1
ATOM 652 N N . ARG A 1 83 ? -8.204 -4.911 8.298 1.00 92.56 83 ARG A N 1
ATOM 653 C CA . ARG A 1 83 ? -6.849 -5.085 8.842 1.00 92.56 83 ARG A CA 1
ATOM 654 C C . ARG A 1 83 ? -6.876 -5.664 10.256 1.00 92.56 83 ARG A C 1
ATOM 656 O O . ARG A 1 83 ? -6.122 -6.590 10.543 1.00 92.56 83 ARG A O 1
ATOM 663 N N . ALA A 1 84 ? -7.733 -5.134 11.123 1.00 92.19 84 ALA A N 1
ATOM 664 C CA . ALA A 1 84 ? -7.898 -5.627 12.482 1.00 92.19 84 ALA A CA 1
ATOM 665 C C . ALA A 1 84 ? -8.380 -7.083 12.487 1.00 92.19 84 ALA A C 1
ATOM 667 O O . ALA A 1 84 ? -7.801 -7.897 13.200 1.00 92.19 84 ALA A O 1
ATOM 668 N N . GLN A 1 85 ? -9.360 -7.433 11.645 1.00 91.75 85 GLN A N 1
ATOM 669 C CA . GLN A 1 85 ? -9.807 -8.820 11.475 1.00 91.75 85 GLN A CA 1
ATOM 670 C C . GLN A 1 85 ? -8.659 -9.727 11.042 1.00 91.75 85 GLN A C 1
ATOM 672 O O . GLN A 1 85 ? -8.398 -10.724 11.701 1.00 91.75 85 GLN A O 1
ATOM 677 N N . MET A 1 86 ? -7.902 -9.344 10.007 1.00 91.19 86 MET A N 1
ATOM 678 C CA . MET A 1 86 ? -6.742 -10.120 9.559 1.00 91.19 86 MET A CA 1
ATOM 679 C C . MET A 1 86 ? -5.736 -10.353 10.692 1.00 91.19 86 MET A C 1
ATOM 681 O O . MET A 1 86 ? -5.231 -11.460 10.835 1.00 91.19 86 MET A O 1
ATOM 685 N N . ILE A 1 87 ? -5.457 -9.335 11.511 1.00 90.81 87 ILE A N 1
ATOM 686 C CA . ILE A 1 87 ? -4.524 -9.448 12.640 1.00 90.81 87 ILE A CA 1
ATOM 687 C C . ILE A 1 87 ? -5.066 -10.386 13.723 1.00 90.81 87 ILE A C 1
ATOM 689 O O . ILE A 1 87 ? -4.323 -11.220 14.242 1.00 90.81 87 ILE A O 1
ATOM 693 N N . LEU A 1 88 ? -6.346 -10.256 14.066 1.00 90.31 88 LEU A N 1
ATOM 694 C CA . LEU A 1 88 ? -6.975 -11.045 15.122 1.00 90.31 88 LEU A CA 1
ATOM 695 C C . LEU A 1 88 ? -7.189 -12.507 14.707 1.00 90.31 88 LEU A C 1
ATOM 697 O O . LEU A 1 88 ? -6.950 -13.394 15.525 1.00 90.31 88 LEU A O 1
ATOM 701 N N . ASP A 1 89 ? -7.553 -12.754 13.447 1.00 88.25 89 ASP A N 1
ATOM 702 C CA . ASP A 1 89 ? -7.790 -14.090 12.894 1.00 88.25 89 ASP A CA 1
ATOM 703 C C . ASP A 1 89 ? -6.477 -14.826 12.592 1.00 88.25 89 ASP A C 1
ATOM 705 O O . ASP A 1 89 ? -6.347 -16.020 12.866 1.00 88.25 89 ASP A O 1
ATOM 709 N N . ALA A 1 90 ? -5.481 -14.131 12.026 1.00 79.19 90 ALA A N 1
ATOM 710 C CA . ALA A 1 90 ? -4.225 -14.757 11.617 1.00 79.19 90 ALA A CA 1
ATOM 711 C C . ALA A 1 90 ? -3.240 -14.958 12.778 1.00 79.19 90 ALA A C 1
ATOM 713 O O . ALA A 1 90 ? -2.331 -15.784 12.660 1.00 79.19 90 ALA A O 1
ATOM 714 N N . GLY A 1 91 ? -3.355 -14.188 13.868 1.00 71.75 91 GLY A N 1
ATOM 715 C CA . GLY A 1 91 ? -2.352 -14.152 14.935 1.00 71.75 91 GLY A CA 1
ATOM 716 C C . GLY A 1 91 ? -0.945 -13.911 14.367 1.00 71.75 91 GLY A C 1
ATOM 717 O O . GLY A 1 91 ? -0.696 -12.932 13.662 1.00 71.75 91 GLY A O 1
ATOM 718 N N . SER A 1 92 ? -0.024 -14.861 14.577 1.00 61.97 92 SER A N 1
ATOM 719 C CA . SER A 1 92 ? 1.343 -14.806 14.026 1.00 61.97 92 SER A CA 1
ATOM 720 C C . SER A 1 92 ? 1.424 -14.882 12.487 1.00 61.97 92 SER A C 1
ATOM 722 O O . SER A 1 92 ? 2.475 -14.595 11.908 1.00 61.97 92 SER A O 1
ATOM 724 N N . GLY A 1 93 ? 0.327 -15.214 11.797 1.00 68.06 93 GLY A N 1
ATOM 725 C CA . GLY A 1 93 ? 0.228 -15.323 10.336 1.00 68.06 93 GLY A CA 1
ATOM 726 C C . GLY A 1 93 ? 0.275 -13.994 9.569 1.00 68.06 93 GLY A C 1
ATOM 727 O O . GLY A 1 93 ? 0.437 -13.994 8.346 1.00 68.06 93 GLY A O 1
ATOM 728 N N . MET A 1 94 ? 0.215 -12.847 10.251 1.00 82.88 94 MET A N 1
ATOM 729 C CA . MET A 1 94 ? 0.295 -11.527 9.606 1.00 82.88 94 MET A CA 1
ATOM 730 C C . MET A 1 94 ? 1.590 -11.294 8.823 1.00 82.88 94 MET A C 1
ATOM 732 O O . MET A 1 94 ? 1.581 -10.613 7.794 1.00 82.88 94 MET A O 1
ATOM 736 N N . ALA A 1 95 ? 2.699 -11.900 9.252 1.00 84.62 95 ALA A N 1
ATOM 737 C CA . ALA A 1 95 ? 3.963 -11.826 8.524 1.00 84.62 95 ALA A CA 1
ATOM 738 C C . ALA A 1 95 ? 3.857 -12.443 7.117 1.00 84.62 95 ALA A C 1
ATOM 740 O O . ALA A 1 95 ? 4.439 -11.914 6.169 1.00 84.62 95 ALA A O 1
ATOM 741 N N . ALA A 1 96 ? 3.077 -13.518 6.957 1.00 87.38 96 ALA A N 1
ATOM 742 C CA . ALA A 1 96 ? 2.857 -14.159 5.663 1.00 87.38 96 ALA A CA 1
ATOM 743 C C . ALA A 1 96 ? 2.004 -13.283 4.733 1.00 87.38 96 ALA A C 1
ATOM 745 O O . ALA A 1 96 ? 2.324 -13.149 3.552 1.00 87.38 96 ALA A O 1
ATOM 746 N N . HIS A 1 97 ? 0.965 -12.630 5.264 1.00 89.06 97 HIS A N 1
ATOM 747 C CA . HIS A 1 97 ? 0.172 -11.655 4.510 1.00 89.06 97 HIS A CA 1
ATOM 748 C C . HIS A 1 97 ? 1.028 -10.472 4.041 1.00 89.06 97 HIS A C 1
ATOM 750 O O . HIS A 1 97 ? 1.006 -10.120 2.862 1.00 89.06 97 HIS A O 1
ATOM 756 N N . GLN A 1 98 ? 1.861 -9.917 4.927 1.00 90.25 98 GLN A N 1
ATOM 757 C CA . GLN A 1 98 ? 2.780 -8.835 4.575 1.00 90.25 98 GLN A CA 1
ATOM 758 C C . GLN A 1 98 ? 3.832 -9.271 3.540 1.00 90.25 98 GLN A C 1
ATOM 760 O O . GLN A 1 98 ? 4.195 -8.484 2.663 1.00 90.25 98 GLN A O 1
ATOM 765 N N . ALA A 1 99 ? 4.323 -10.512 3.619 1.00 91.06 99 ALA A N 1
ATOM 766 C CA . ALA A 1 99 ? 5.261 -11.062 2.644 1.00 91.06 99 ALA A CA 1
ATOM 767 C C . ALA A 1 99 ? 4.631 -11.166 1.247 1.00 91.06 99 ALA A C 1
ATOM 769 O O . ALA A 1 99 ? 5.229 -10.676 0.291 1.00 91.06 99 ALA A O 1
ATOM 770 N N . LYS A 1 100 ? 3.405 -11.699 1.143 1.00 90.81 100 LYS A N 1
ATOM 771 C CA . LYS A 1 100 ? 2.651 -11.774 -0.122 1.00 90.81 100 LYS A CA 1
ATOM 772 C C . LYS A 1 100 ? 2.373 -10.390 -0.714 1.00 90.81 100 LYS A C 1
ATOM 774 O O . LYS A 1 100 ? 2.589 -10.176 -1.902 1.00 90.81 100 LYS A O 1
ATOM 779 N N . PHE A 1 101 ? 1.972 -9.427 0.116 1.00 93.31 101 PHE A N 1
ATOM 780 C CA . PHE A 1 101 ? 1.792 -8.031 -0.299 1.00 93.31 101 PHE A CA 1
ATOM 781 C C . PHE A 1 101 ? 3.087 -7.433 -0.877 1.00 93.31 101 PHE A C 1
ATOM 783 O O . PHE A 1 101 ? 3.084 -6.811 -1.941 1.00 93.31 101 PHE A O 1
ATOM 790 N N . ASN A 1 102 ? 4.221 -7.664 -0.207 1.00 94.50 102 ASN A N 1
ATOM 791 C CA . ASN A 1 102 ? 5.528 -7.207 -0.678 1.00 94.50 102 ASN A CA 1
ATOM 792 C C . ASN A 1 102 ? 5.954 -7.887 -1.985 1.00 94.50 102 ASN A C 1
ATOM 794 O O . ASN A 1 102 ? 6.505 -7.222 -2.861 1.00 94.50 102 ASN A O 1
ATOM 798 N N . GLU A 1 103 ? 5.708 -9.189 -2.116 1.00 92.94 103 GLU A N 1
ATOM 799 C CA . GLU A 1 103 ? 5.977 -9.959 -3.331 1.00 92.94 103 GLU A CA 1
ATOM 800 C C . GLU A 1 103 ? 5.177 -9.417 -4.520 1.00 92.94 103 GLU A C 1
ATOM 802 O O . GLU A 1 103 ? 5.748 -9.185 -5.585 1.00 92.94 103 GLU A O 1
ATOM 807 N N . TYR A 1 104 ? 3.893 -9.111 -4.322 1.00 93.00 104 TYR A N 1
ATOM 808 C CA . TYR A 1 104 ? 3.035 -8.559 -5.369 1.00 93.00 104 TYR A CA 1
ATOM 809 C C . TYR A 1 104 ? 3.537 -7.195 -5.867 1.00 93.00 104 TYR A C 1
ATOM 811 O O . TYR A 1 104 ? 3.682 -6.982 -7.071 1.00 93.00 104 TYR A O 1
ATOM 819 N N . MET A 1 105 ? 3.898 -6.287 -4.953 1.00 93.94 105 MET A N 1
ATOM 820 C CA . MET A 1 105 ? 4.507 -5.000 -5.322 1.00 93.94 105 MET A CA 1
ATOM 821 C C . MET A 1 105 ? 5.818 -5.172 -6.088 1.00 93.94 105 MET A C 1
ATOM 823 O O . MET A 1 105 ? 6.096 -4.429 -7.030 1.00 93.94 105 MET A O 1
ATOM 827 N N . LEU A 1 106 ? 6.650 -6.134 -5.681 1.00 95.19 106 LEU A N 1
ATOM 828 C CA . LEU A 1 106 ? 7.891 -6.428 -6.386 1.00 95.19 106 LEU A CA 1
ATOM 829 C C . LEU A 1 106 ? 7.612 -6.985 -7.783 1.00 95.19 106 LEU A C 1
ATOM 831 O O . LEU A 1 106 ? 8.287 -6.563 -8.717 1.00 95.19 106 LEU A O 1
ATOM 835 N N . ARG A 1 107 ? 6.602 -7.846 -7.952 1.00 93.44 107 ARG A N 1
ATOM 836 C CA . ARG A 1 107 ? 6.161 -8.344 -9.265 1.00 93.44 107 ARG A CA 1
ATOM 837 C C . ARG A 1 107 ? 5.731 -7.191 -10.178 1.00 93.44 107 ARG A C 1
ATOM 839 O O . ARG A 1 107 ? 6.267 -7.082 -11.276 1.00 93.44 107 ARG A O 1
ATOM 846 N N . ILE A 1 108 ? 4.869 -6.280 -9.708 1.00 93.31 108 ILE A N 1
ATOM 847 C CA . ILE A 1 108 ? 4.474 -5.073 -10.466 1.00 93.31 108 ILE A CA 1
ATOM 848 C C . ILE A 1 108 ? 5.711 -4.257 -10.864 1.00 93.31 108 ILE A C 1
ATOM 850 O O . ILE A 1 108 ? 5.885 -3.900 -12.031 1.00 93.31 108 ILE A O 1
ATOM 854 N N . ALA A 1 109 ? 6.593 -3.971 -9.902 1.00 93.88 109 ALA A N 1
ATOM 855 C CA . ALA A 1 109 ? 7.795 -3.190 -10.161 1.00 93.88 109 ALA A CA 1
ATOM 856 C C . ALA A 1 109 ? 8.708 -3.874 -11.191 1.00 93.88 109 ALA A C 1
ATOM 858 O O . ALA A 1 109 ? 9.232 -3.207 -12.080 1.00 93.88 109 ALA A O 1
ATOM 859 N N . HIS A 1 110 ? 8.877 -5.194 -11.107 1.00 92.81 110 HIS A N 1
ATOM 860 C CA . HIS A 1 110 ? 9.665 -5.968 -12.061 1.00 92.81 110 HIS A CA 1
ATOM 861 C C . HIS A 1 110 ? 9.084 -5.926 -13.474 1.00 92.81 110 HIS A C 1
ATOM 863 O O . HIS A 1 110 ? 9.853 -5.723 -14.414 1.00 92.81 110 HIS A O 1
ATOM 869 N N . GLU A 1 111 ? 7.767 -6.044 -13.642 1.00 92.44 111 GLU A N 1
ATOM 870 C CA . GLU A 1 111 ? 7.128 -5.956 -14.961 1.00 92.44 111 GLU A CA 1
ATOM 871 C C . GLU A 1 111 ? 7.344 -4.584 -15.611 1.00 92.44 111 GLU A C 1
ATOM 873 O O . GLU A 1 111 ? 7.739 -4.490 -16.778 1.00 92.44 111 GLU A O 1
ATOM 878 N N . ILE A 1 112 ? 7.175 -3.506 -14.839 1.00 91.88 112 ILE A N 1
ATOM 879 C CA . ILE A 1 112 ? 7.390 -2.132 -15.313 1.00 91.88 112 ILE A CA 1
ATOM 880 C C . ILE A 1 112 ? 8.857 -1.906 -15.678 1.00 91.88 112 ILE A C 1
ATOM 882 O O . ILE A 1 112 ? 9.154 -1.403 -16.759 1.00 91.88 112 ILE A O 1
ATOM 886 N N . LEU A 1 113 ? 9.791 -2.287 -14.801 1.00 91.19 113 LEU A N 1
ATOM 887 C CA . LEU A 1 113 ? 11.225 -2.102 -15.039 1.00 91.19 113 LEU A CA 1
ATOM 888 C C . LEU A 1 113 ? 11.702 -2.909 -16.247 1.00 91.19 113 LEU A C 1
ATOM 890 O O . LEU A 1 113 ? 12.473 -2.394 -17.055 1.00 91.19 113 LEU A O 1
ATOM 894 N N . THR A 1 114 ? 11.208 -4.137 -16.401 1.00 89.38 114 THR A N 1
ATOM 895 C CA . THR A 1 114 ? 11.479 -4.972 -17.578 1.00 89.38 114 THR A CA 1
ATOM 896 C C . THR A 1 114 ? 10.974 -4.292 -18.848 1.00 89.38 114 THR A C 1
ATOM 898 O O . THR A 1 114 ? 11.711 -4.202 -19.825 1.00 89.38 114 THR A O 1
ATOM 901 N N . SER A 1 115 ? 9.752 -3.758 -18.826 1.00 89.25 115 SER A N 1
ATOM 902 C CA . SER A 1 115 ? 9.146 -3.079 -19.983 1.00 89.25 115 SER A CA 1
ATOM 903 C C . SER A 1 115 ? 9.820 -1.740 -20.318 1.00 89.25 115 SER A C 1
ATOM 905 O O . SER A 1 115 ? 9.820 -1.303 -21.464 1.00 89.25 115 SER A O 1
ATOM 907 N N . LEU A 1 116 ? 10.465 -1.103 -19.336 1.00 86.75 116 LEU A N 1
ATOM 908 C CA . LEU A 1 116 ? 11.306 0.086 -19.522 1.00 86.75 116 LEU A CA 1
ATOM 909 C C . LEU A 1 116 ? 12.731 -0.225 -20.016 1.00 86.75 116 LEU A C 1
ATOM 911 O O . LEU A 1 116 ? 13.506 0.711 -20.255 1.00 86.75 116 LEU A O 1
ATOM 915 N N . GLY A 1 117 ? 13.102 -1.508 -20.118 1.00 81.06 117 GLY A N 1
ATOM 916 C CA . GLY A 1 117 ? 14.462 -1.944 -20.444 1.00 81.06 117 GLY A CA 1
ATOM 917 C C . GLY A 1 117 ? 15.485 -1.628 -19.346 1.00 81.06 117 GLY A C 1
ATOM 918 O O . GLY A 1 117 ? 16.660 -1.399 -19.628 1.00 81.06 117 GLY A O 1
ATOM 919 N N . CYS A 1 118 ? 15.052 -1.547 -18.086 1.00 80.81 118 CYS A N 1
ATOM 920 C CA . CYS A 1 118 ? 15.918 -1.199 -16.966 1.00 80.81 118 CYS A CA 1
ATOM 921 C C . CYS A 1 118 ? 16.767 -2.387 -16.490 1.00 80.81 118 CYS A C 1
ATOM 923 O O . CYS A 1 118 ? 16.239 -3.384 -16.000 1.00 80.81 118 CYS A O 1
ATOM 925 N N . ALA A 1 119 ? 18.093 -2.232 -16.503 1.00 78.25 119 ALA A N 1
ATOM 926 C CA . ALA A 1 119 ? 19.009 -3.145 -15.821 1.00 78.25 119 ALA A CA 1
ATOM 927 C C . ALA A 1 119 ? 19.101 -2.802 -14.322 1.00 78.25 119 ALA A C 1
ATOM 929 O O . ALA A 1 119 ? 19.759 -1.839 -13.925 1.00 78.25 119 ALA A O 1
ATOM 930 N N . VAL A 1 120 ? 18.435 -3.589 -13.475 1.00 81.38 120 VAL A N 1
ATOM 931 C CA . VAL A 1 120 ? 18.387 -3.357 -12.024 1.00 81.38 120 VAL A CA 1
ATOM 932 C C . VAL A 1 120 ? 19.722 -3.728 -11.369 1.00 81.38 120 VAL A C 1
ATOM 934 O O . VAL A 1 120 ? 20.126 -4.885 -11.369 1.00 81.38 120 VAL A O 1
ATOM 937 N N . ARG A 1 121 ? 20.397 -2.745 -10.760 1.00 76.31 121 ARG A N 1
ATOM 938 C CA . ARG A 1 121 ? 21.724 -2.924 -10.131 1.00 76.31 121 ARG A CA 1
ATOM 939 C C . ARG A 1 121 ? 21.705 -3.286 -8.648 1.00 76.31 121 ARG A C 1
ATOM 941 O O . ARG A 1 121 ? 22.753 -3.552 -8.067 1.00 76.31 121 ARG A O 1
ATOM 948 N N . HIS A 1 122 ? 20.542 -3.245 -8.008 1.00 78.38 122 HIS A N 1
ATOM 949 C CA . HIS A 1 122 ? 20.414 -3.455 -6.568 1.00 78.38 122 HIS A CA 1
ATOM 950 C C . HIS A 1 122 ? 19.152 -4.234 -6.224 1.00 78.38 122 HIS A C 1
ATOM 952 O O . HIS A 1 122 ? 18.166 -4.210 -6.954 1.00 78.38 122 HIS A O 1
ATOM 958 N N . LYS A 1 123 ? 19.155 -4.885 -5.058 1.00 87.75 123 LYS A N 1
ATOM 959 C CA . LYS A 1 123 ? 17.969 -5.577 -4.550 1.00 87.75 123 LYS A CA 1
ATOM 960 C C . LYS A 1 123 ? 16.828 -4.580 -4.335 1.00 87.75 123 LYS A C 1
ATOM 962 O O . LYS A 1 123 ? 16.949 -3.666 -3.516 1.00 87.75 123 LYS A O 1
ATOM 967 N N . LEU A 1 124 ? 15.719 -4.785 -5.040 1.00 91.50 124 LEU A N 1
ATOM 968 C CA . LEU A 1 124 ? 14.502 -4.002 -4.861 1.00 91.50 124 LEU A CA 1
ATOM 969 C C . LEU A 1 124 ? 13.882 -4.304 -3.495 1.00 91.50 124 LEU A C 1
ATOM 971 O O . LEU A 1 124 ? 13.885 -5.442 -3.021 1.00 91.50 124 LEU A O 1
ATOM 975 N N . LYS A 1 125 ? 13.373 -3.259 -2.845 1.00 93.50 125 LYS A N 1
ATOM 976 C CA . LYS A 1 125 ? 12.668 -3.355 -1.568 1.00 93.50 125 LYS A CA 1
ATOM 977 C C . LYS A 1 125 ? 11.489 -2.388 -1.591 1.00 93.50 125 LYS A C 1
ATOM 979 O O . LYS A 1 125 ? 11.721 -1.203 -1.855 1.00 93.50 125 LYS A O 1
ATOM 984 N N . PRO A 1 126 ? 10.264 -2.851 -1.310 1.00 94.25 126 PRO A N 1
ATOM 985 C CA . PRO A 1 126 ? 9.146 -1.953 -1.096 1.00 94.25 126 PRO A CA 1
ATOM 986 C C . PRO A 1 126 ? 9.368 -1.128 0.167 1.00 94.25 126 PRO A C 1
ATOM 988 O O . PRO A 1 126 ? 9.918 -1.611 1.159 1.00 94.25 126 PRO A O 1
ATOM 991 N N . ARG A 1 127 ? 8.918 0.122 0.141 1.00 93.75 127 ARG A N 1
ATOM 992 C CA . ARG A 1 127 ? 8.855 0.973 1.327 1.00 93.75 127 ARG A CA 1
ATOM 993 C C . ARG A 1 127 ? 7.641 1.875 1.294 1.00 93.75 127 ARG A C 1
ATOM 995 O O . ARG A 1 127 ? 7.202 2.293 0.230 1.00 93.75 127 ARG A O 1
ATOM 1002 N N . ARG A 1 128 ? 7.163 2.260 2.466 1.00 91.81 128 ARG A N 1
ATOM 1003 C CA . ARG A 1 128 ? 6.131 3.285 2.592 1.00 91.81 128 ARG A CA 1
ATOM 1004 C C . ARG A 1 128 ? 6.743 4.672 2.390 1.00 91.81 128 ARG A C 1
ATOM 1006 O O . ARG A 1 128 ? 7.788 4.969 2.967 1.00 91.81 128 ARG A O 1
ATOM 1013 N N . VAL A 1 129 ? 6.110 5.523 1.584 1.00 91.31 129 VAL A N 1
ATOM 1014 C CA . VAL A 1 129 ? 6.592 6.887 1.291 1.00 91.31 129 VAL A CA 1
ATOM 1015 C C . VAL A 1 129 ? 6.502 7.775 2.530 1.00 91.31 129 VAL A C 1
ATOM 1017 O O . VAL A 1 129 ? 7.426 8.524 2.831 1.00 91.31 129 VAL A O 1
ATOM 1020 N N . SER A 1 130 ? 5.400 7.672 3.269 1.00 88.81 130 SER A N 1
ATOM 1021 C CA . SER A 1 130 ? 5.207 8.349 4.551 1.00 88.81 130 SER A CA 1
ATOM 1022 C C . SER A 1 130 ? 4.767 7.332 5.607 1.00 88.81 130 SER A C 1
ATOM 1024 O O . SER A 1 130 ? 3.634 6.854 5.525 1.00 88.81 130 SER A O 1
ATOM 1026 N N . PRO A 1 131 ? 5.632 6.977 6.577 1.00 82.00 131 PRO A N 1
ATOM 1027 C CA . PRO A 1 131 ? 5.289 6.020 7.629 1.00 82.00 131 PRO A CA 1
ATOM 1028 C C . PRO A 1 131 ? 4.301 6.591 8.654 1.00 82.00 131 PRO A C 1
ATOM 1030 O O . PRO A 1 131 ? 3.645 5.827 9.351 1.00 82.00 131 PRO A O 1
ATOM 1033 N N . THR A 1 132 ? 4.179 7.918 8.729 1.00 80.44 132 THR A N 1
ATOM 1034 C CA . THR A 1 132 ? 3.354 8.634 9.711 1.00 80.44 132 THR A CA 1
ATOM 1035 C C . THR A 1 132 ? 1.933 8.926 9.237 1.00 80.44 132 THR A C 1
ATOM 1037 O O . THR A 1 132 ? 1.102 9.321 10.048 1.00 80.44 132 THR A O 1
ATOM 1040 N N . LYS A 1 133 ? 1.634 8.763 7.943 1.00 85.50 133 LYS A N 1
ATOM 1041 C CA . LYS A 1 133 ? 0.275 8.924 7.408 1.00 85.50 133 LYS A CA 1
ATOM 1042 C C . LYS A 1 133 ? -0.516 7.628 7.536 1.00 85.50 133 LYS A C 1
ATOM 1044 O O . LYS A 1 133 ? 0.062 6.544 7.483 1.00 85.50 133 LYS A O 1
ATOM 1049 N N . SER A 1 134 ? -1.832 7.727 7.673 1.00 87.31 134 SER A N 1
ATOM 1050 C CA . SER A 1 134 ? -2.706 6.551 7.757 1.00 87.31 134 SER A CA 1
ATOM 1051 C C . SER A 1 134 ? -2.876 5.869 6.399 1.00 87.31 134 SER A C 1
ATOM 1053 O O . SER A 1 134 ? -2.731 4.653 6.303 1.00 87.31 134 SER A O 1
ATOM 1055 N N . GLU A 1 135 ? -2.992 6.664 5.336 1.00 90.00 135 GLU A N 1
ATOM 1056 C CA . GLU A 1 135 ? -2.938 6.227 3.940 1.00 90.00 135 GLU A CA 1
ATOM 1057 C C . GLU A 1 135 ? -1.724 6.849 3.251 1.00 90.00 135 GLU A C 1
ATOM 1059 O O . GLU A 1 135 ? -1.432 8.041 3.389 1.00 90.00 135 GLU A O 1
ATOM 1064 N N . SER A 1 136 ? -0.943 6.019 2.565 1.00 89.88 136 SER A N 1
ATOM 1065 C CA . SER A 1 136 ? 0.352 6.425 2.033 1.00 89.88 136 SER A CA 1
ATOM 1066 C C . SER A 1 136 ? 0.767 5.508 0.899 1.00 89.88 136 SER A C 1
ATOM 1068 O O . SER A 1 136 ? 0.624 4.290 1.000 1.00 89.88 136 SER A O 1
ATOM 1070 N N . TRP A 1 137 ? 1.337 6.098 -0.148 1.00 93.06 137 TRP A N 1
ATOM 1071 C CA . TRP A 1 137 ? 1.934 5.360 -1.251 1.00 93.06 137 TRP A CA 1
ATOM 1072 C C . TRP A 1 137 ? 3.036 4.425 -0.759 1.00 93.06 137 TRP A C 1
ATOM 1074 O O . TRP A 1 137 ? 3.828 4.773 0.125 1.00 93.06 137 TRP A O 1
ATOM 1084 N N . TRP A 1 138 ? 3.131 3.270 -1.399 1.00 95.38 138 TRP A N 1
ATOM 1085 C CA . TRP A 1 138 ? 4.308 2.419 -1.354 1.00 95.38 138 TRP A CA 1
ATOM 1086 C C . TRP A 1 138 ? 5.207 2.734 -2.539 1.00 95.38 138 TRP A C 1
ATOM 1088 O O . TRP A 1 138 ? 4.748 3.250 -3.548 1.00 95.38 138 TRP A O 1
ATOM 1098 N N . GLU A 1 139 ? 6.504 2.494 -2.416 1.00 95.88 139 GLU A N 1
ATOM 1099 C CA . GLU A 1 139 ? 7.482 2.838 -3.439 1.00 95.88 139 GLU A CA 1
ATOM 1100 C C . GLU A 1 139 ? 8.558 1.761 -3.549 1.00 95.88 139 GLU A C 1
ATOM 1102 O O . GLU A 1 139 ? 9.122 1.314 -2.546 1.00 95.88 139 GLU A O 1
ATOM 1107 N N . VAL A 1 140 ? 8.891 1.413 -4.788 1.00 95.94 140 VAL A N 1
ATOM 1108 C CA . VAL A 1 140 ? 10.102 0.683 -5.160 1.00 95.94 140 VAL A CA 1
ATOM 1109 C C . VAL A 1 140 ? 10.971 1.626 -5.991 1.00 95.94 140 VAL A C 1
ATOM 1111 O O . VAL A 1 140 ? 10.491 2.272 -6.920 1.00 95.94 140 VAL A O 1
ATOM 1114 N N . ARG A 1 141 ? 12.260 1.740 -5.646 1.00 92.62 141 ARG A N 1
ATOM 1115 C CA . ARG A 1 141 ? 13.225 2.547 -6.412 1.00 92.62 141 ARG A CA 1
ATOM 1116 C C . ARG A 1 141 ? 14.214 1.652 -7.132 1.00 92.62 141 ARG A C 1
ATOM 1118 O O . ARG A 1 141 ? 14.777 0.752 -6.510 1.00 92.62 141 ARG A O 1
ATOM 1125 N N . ALA A 1 142 ? 14.482 1.960 -8.391 1.00 91.06 142 ALA A N 1
ATOM 1126 C CA . ALA A 1 142 ? 15.467 1.296 -9.232 1.00 91.06 142 ALA A CA 1
ATOM 1127 C C . ALA A 1 142 ? 16.401 2.326 -9.881 1.00 91.06 142 ALA A C 1
ATOM 1129 O O . ALA A 1 142 ? 16.033 3.485 -10.057 1.00 91.06 142 ALA A O 1
ATOM 1130 N N . ARG A 1 143 ? 17.616 1.898 -10.228 1.00 84.38 143 ARG A N 1
ATOM 1131 C CA . ARG A 1 143 ? 18.527 2.653 -11.094 1.00 84.38 143 ARG A CA 1
ATOM 1132 C C . ARG A 1 143 ? 18.432 2.040 -12.485 1.00 84.38 143 ARG A C 1
ATOM 1134 O O . ARG A 1 143 ? 18.576 0.826 -12.598 1.00 84.38 143 ARG A O 1
ATOM 1141 N N . CYS A 1 144 ? 18.178 2.858 -13.496 1.00 77.19 144 CYS A N 1
ATOM 1142 C CA . CYS A 1 144 ? 18.038 2.446 -14.890 1.00 77.19 144 CYS A CA 1
ATOM 1143 C C . CYS A 1 144 ? 19.085 3.149 -15.745 1.00 77.19 144 CYS A C 1
ATOM 1145 O O . CYS A 1 144 ? 19.431 4.281 -15.443 1.00 77.19 144 CYS A O 1
ATOM 1147 N N . ASN A 1 145 ? 19.561 2.514 -16.814 1.00 71.12 145 ASN A N 1
ATOM 1148 C CA . ASN A 1 145 ? 20.505 3.148 -17.737 1.00 71.12 145 ASN A CA 1
ATOM 1149 C C . ASN A 1 145 ? 19.879 4.407 -18.366 1.00 71.12 145 ASN A C 1
ATOM 1151 O O . ASN A 1 145 ? 18.695 4.396 -18.739 1.00 71.12 145 ASN A O 1
ATOM 1155 N N . ARG A 1 146 ? 20.674 5.474 -18.473 1.00 66.12 146 ARG A N 1
ATOM 1156 C CA . ARG A 1 146 ? 20.320 6.669 -19.241 1.00 66.12 146 ARG A CA 1
ATOM 1157 C C . ARG A 1 146 ? 20.357 6.364 -20.736 1.00 66.12 146 ARG A C 1
ATOM 1159 O O . ARG A 1 146 ? 20.960 5.388 -21.179 1.00 66.12 146 ARG A O 1
ATOM 1166 N N . ALA A 1 147 ? 19.695 7.216 -21.513 1.00 62.19 147 ALA A N 1
ATOM 1167 C CA . ALA A 1 147 ? 19.690 7.114 -22.970 1.00 62.19 147 ALA A CA 1
ATOM 1168 C C . ALA A 1 147 ? 21.047 7.484 -23.609 1.00 62.19 147 ALA A C 1
ATOM 1170 O O . ALA A 1 147 ? 21.306 7.079 -24.737 1.00 62.19 147 ALA A O 1
ATOM 1171 N N . ASP A 1 148 ? 21.900 8.236 -22.906 1.00 61.91 148 ASP A N 1
ATOM 1172 C CA . ASP A 1 148 ? 23.159 8.804 -23.409 1.00 61.91 148 ASP A CA 1
ATOM 1173 C C . ASP A 1 148 ? 24.392 7.898 -23.221 1.00 61.91 148 ASP A C 1
ATOM 1175 O O . ASP A 1 148 ? 25.465 8.227 -23.723 1.00 61.91 148 ASP A O 1
ATOM 1179 N N . GLY A 1 149 ? 24.263 6.737 -22.568 1.00 54.44 149 GLY A N 1
ATOM 1180 C CA . GLY A 1 149 ? 25.340 5.746 -22.512 1.00 54.44 149 GLY A CA 1
ATOM 1181 C C . GLY A 1 149 ? 25.299 4.795 -21.309 1.00 54.44 149 GLY A C 1
ATOM 1182 O O . GLY A 1 149 ? 24.483 4.953 -20.399 1.00 54.44 149 GLY A O 1
ATOM 1183 N N . PRO A 1 150 ? 26.197 3.792 -21.282 1.00 52.81 150 PRO A N 1
ATOM 1184 C CA . PRO A 1 150 ? 26.217 2.726 -20.273 1.00 52.81 150 PRO A CA 1
ATOM 1185 C C . PRO A 1 150 ? 26.610 3.185 -18.854 1.00 52.81 150 PRO A C 1
ATOM 1187 O O . PRO A 1 150 ? 26.355 2.449 -17.894 1.00 52.81 150 PRO A O 1
ATOM 1190 N N . ASP A 1 151 ? 27.183 4.385 -18.707 1.00 56.56 151 ASP A N 1
ATOM 1191 C CA . ASP A 1 151 ? 27.712 4.919 -17.440 1.00 56.56 151 ASP A CA 1
ATOM 1192 C C . ASP A 1 151 ? 26.760 5.893 -16.721 1.00 56.56 151 ASP A C 1
ATOM 1194 O O . ASP A 1 151 ? 26.951 6.200 -15.542 1.00 56.56 151 ASP A O 1
ATOM 1198 N N . GLY A 1 152 ? 25.703 6.353 -17.397 1.00 59.97 152 GLY A N 1
ATOM 1199 C CA . GLY A 1 152 ? 24.664 7.192 -16.809 1.00 59.97 152 GLY A CA 1
ATOM 1200 C C . GLY A 1 152 ? 23.508 6.358 -16.257 1.00 59.97 152 GLY A C 1
ATOM 1201 O O . GLY A 1 152 ? 23.041 5.438 -16.929 1.00 59.97 152 GLY A O 1
ATOM 1202 N N . TYR A 1 153 ? 22.987 6.702 -15.069 1.00 67.62 153 TYR A N 1
ATOM 1203 C CA . TYR A 1 153 ? 21.748 6.099 -14.551 1.00 67.62 153 TYR A CA 1
ATOM 1204 C C . TYR A 1 153 ? 20.717 7.137 -14.115 1.00 67.62 153 TYR A C 1
ATOM 1206 O O . TYR A 1 153 ? 21.042 8.052 -13.361 1.00 67.62 153 TYR A O 1
ATOM 1214 N N . ASP A 1 154 ? 19.463 6.915 -14.498 1.00 74.12 154 ASP A N 1
ATOM 1215 C CA . ASP A 1 154 ? 18.308 7.619 -13.955 1.00 74.12 154 ASP A CA 1
ATOM 1216 C C . ASP A 1 154 ? 17.693 6.809 -12.815 1.00 74.12 154 ASP A C 1
ATOM 1218 O O . ASP A 1 154 ? 17.575 5.578 -12.867 1.00 74.12 154 ASP A O 1
ATOM 1222 N N . TRP A 1 155 ? 17.265 7.506 -11.767 1.00 83.62 155 TRP A N 1
ATOM 1223 C CA . TRP A 1 155 ? 16.415 6.896 -10.757 1.00 83.62 155 TRP A CA 1
ATOM 1224 C C . TRP A 1 155 ? 14.993 6.774 -11.288 1.00 83.62 155 TRP A C 1
ATOM 1226 O O . TRP A 1 155 ? 14.369 7.766 -11.670 1.00 83.62 155 TRP A O 1
ATOM 1236 N N . VAL A 1 156 ? 14.470 5.552 -11.242 1.00 89.44 15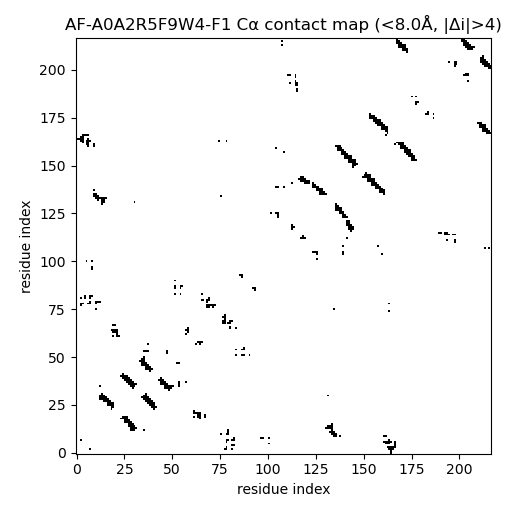6 VAL A N 1
ATOM 1237 C CA . VAL A 1 156 ? 13.064 5.255 -11.494 1.00 89.44 156 VAL A CA 1
ATOM 1238 C C . VAL A 1 156 ? 12.396 4.936 -10.169 1.00 89.44 156 VAL A C 1
ATOM 1240 O O . VAL A 1 156 ? 12.851 4.083 -9.403 1.00 89.44 156 VAL A O 1
ATOM 1243 N N . HIS A 1 157 ? 11.327 5.661 -9.880 1.00 92.62 157 HIS A N 1
ATOM 1244 C CA . HIS A 1 157 ? 10.514 5.490 -8.690 1.00 92.62 157 HIS A CA 1
ATOM 1245 C C . HIS A 1 157 ? 9.153 4.973 -9.126 1.00 92.62 157 HIS A C 1
ATOM 1247 O O . HIS A 1 157 ? 8.439 5.657 -9.853 1.00 92.62 157 HIS A O 1
ATOM 1253 N N . ILE A 1 158 ? 8.795 3.782 -8.669 1.00 94.38 158 ILE A N 1
ATOM 1254 C CA . ILE A 1 158 ? 7.503 3.164 -8.947 1.00 94.38 158 ILE A CA 1
ATOM 1255 C C . ILE A 1 158 ? 6.709 3.248 -7.660 1.00 94.38 158 ILE A C 1
ATOM 1257 O O . ILE A 1 158 ? 7.001 2.534 -6.697 1.00 94.38 158 ILE A O 1
ATOM 1261 N N . ARG A 1 159 ? 5.760 4.178 -7.620 1.00 95.00 159 ARG A N 1
ATOM 1262 C CA . ARG A 1 159 ? 4.838 4.336 -6.502 1.00 95.00 159 ARG A CA 1
ATOM 1263 C C . ARG A 1 159 ? 3.592 3.522 -6.769 1.00 95.00 159 ARG A C 1
ATOM 1265 O O . ARG A 1 159 ? 3.091 3.538 -7.882 1.00 95.00 159 ARG A O 1
ATOM 1272 N N . MET A 1 160 ? 3.126 2.801 -5.765 1.00 94.75 160 MET A N 1
ATOM 1273 C CA . MET A 1 160 ? 2.016 1.868 -5.870 1.00 94.75 160 MET A CA 1
ATOM 1274 C C . MET A 1 160 ? 1.070 2.062 -4.689 1.00 94.75 160 MET A C 1
ATOM 1276 O O . MET A 1 160 ? 1.514 2.284 -3.558 1.00 94.75 160 MET A O 1
ATOM 1280 N N . PHE A 1 161 ? -0.226 1.983 -4.950 1.00 94.06 161 PHE A N 1
ATOM 1281 C CA . PHE A 1 161 ? -1.259 1.961 -3.930 1.00 94.06 161 PHE A CA 1
ATOM 1282 C C . PHE A 1 161 ? -2.358 0.983 -4.367 1.00 94.06 161 PHE A C 1
ATOM 1284 O O . PHE A 1 161 ? -2.860 1.109 -5.483 1.00 94.06 161 PHE A O 1
ATOM 1291 N N . PRO A 1 162 ? -2.691 -0.031 -3.559 1.00 94.38 162 PRO A N 1
ATOM 1292 C CA . PRO A 1 162 ? -3.670 -1.046 -3.941 1.00 94.38 162 PRO A CA 1
ATOM 1293 C C . PRO A 1 162 ? -5.087 -0.467 -4.008 1.00 94.38 162 PRO A C 1
ATOM 1295 O O . PRO A 1 162 ? -5.432 0.452 -3.262 1.00 94.38 162 PRO A O 1
ATOM 1298 N N . SER A 1 163 ? -5.916 -1.033 -4.881 1.00 92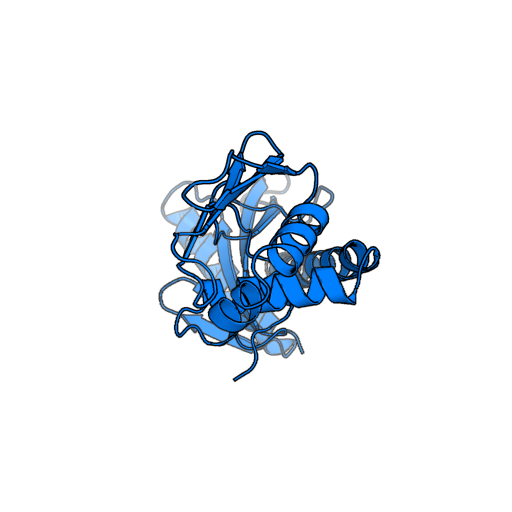.38 163 SER A N 1
ATOM 1299 C CA . SER A 1 163 ? -7.339 -0.716 -4.958 1.00 92.38 163 SER A CA 1
ATOM 1300 C C . SER A 1 163 ? -8.055 -1.143 -3.673 1.00 92.38 163 SER A C 1
ATOM 1302 O O . SER A 1 163 ? -7.828 -2.261 -3.200 1.00 92.38 163 SER A O 1
ATOM 1304 N N . PRO A 1 164 ? -8.978 -0.325 -3.134 1.00 93.50 164 PRO A N 1
ATOM 1305 C CA . PRO A 1 164 ? -9.800 -0.712 -1.991 1.00 93.50 164 PRO A CA 1
ATOM 1306 C C . PRO A 1 164 ? -10.693 -1.932 -2.239 1.00 93.50 164 PRO A C 1
ATOM 1308 O O . PRO A 1 164 ? -11.108 -2.565 -1.275 1.00 93.50 164 PRO A O 1
ATOM 1311 N N . PHE A 1 165 ? -11.000 -2.266 -3.497 1.00 92.88 165 PHE A N 1
ATOM 1312 C CA . PHE A 1 165 ? -12.058 -3.231 -3.837 1.00 92.88 165 PHE A CA 1
ATOM 1313 C C . PHE A 1 165 ? -11.586 -4.445 -4.641 1.00 92.88 165 PHE A C 1
ATOM 1315 O O . PHE A 1 165 ? -12.361 -5.372 -4.847 1.00 92.88 165 PHE A O 1
ATOM 1322 N N . ASP A 1 166 ? -10.341 -4.444 -5.113 1.00 91.50 166 ASP A N 1
ATOM 1323 C CA . ASP A 1 166 ? -9.794 -5.522 -5.937 1.00 91.50 166 ASP A CA 1
ATOM 1324 C C . ASP A 1 166 ? -8.330 -5.761 -5.553 1.00 91.50 166 ASP A C 1
ATOM 1326 O O . ASP A 1 166 ? -7.488 -4.876 -5.703 1.00 91.50 166 ASP A O 1
ATOM 1330 N N . ASP A 1 167 ? -8.029 -6.957 -5.039 1.00 90.00 167 ASP A N 1
ATOM 1331 C CA . ASP A 1 167 ? -6.677 -7.342 -4.615 1.00 90.00 167 ASP A CA 1
ATOM 1332 C C . ASP A 1 167 ? -5.680 -7.362 -5.786 1.00 90.00 167 ASP A C 1
ATOM 1334 O O . ASP A 1 167 ? -4.476 -7.166 -5.573 1.00 90.00 167 ASP A O 1
ATOM 1338 N N . ALA A 1 168 ? -6.161 -7.568 -7.014 1.00 89.75 168 ALA A N 1
ATOM 1339 C CA . ALA A 1 168 ? -5.326 -7.620 -8.204 1.00 89.75 168 ALA A CA 1
ATOM 1340 C C . ALA A 1 168 ? -5.048 -6.236 -8.809 1.00 89.75 168 ALA A C 1
ATOM 1342 O O . ALA A 1 168 ? -4.074 -6.093 -9.558 1.00 89.75 168 ALA A O 1
ATOM 1343 N N . ALA A 1 169 ? -5.855 -5.222 -8.471 1.00 91.12 169 ALA A N 1
ATOM 1344 C CA . ALA A 1 169 ? -5.785 -3.880 -9.040 1.00 91.12 169 ALA A CA 1
ATOM 1345 C C . ALA A 1 169 ? -4.973 -2.910 -8.182 1.00 91.12 169 ALA A C 1
ATOM 1347 O O . ALA A 1 169 ? -5.191 -2.763 -6.980 1.00 91.12 169 ALA A O 1
ATOM 1348 N N . TRP A 1 170 ? -4.050 -2.194 -8.820 1.00 92.88 170 TRP A N 1
ATOM 1349 C CA . TRP A 1 170 ? -3.141 -1.274 -8.147 1.00 92.88 170 TRP A CA 1
ATOM 1350 C C . TRP A 1 170 ? -3.031 0.027 -8.911 1.00 92.88 170 TRP A C 1
ATOM 1352 O O . TRP A 1 170 ? -2.730 0.023 -10.097 1.00 92.88 170 TRP A O 1
ATOM 1362 N N . GLN A 1 171 ? -3.195 1.152 -8.231 1.00 93.06 171 GLN A N 1
ATOM 1363 C CA . GLN A 1 171 ? -2.805 2.436 -8.782 1.00 93.06 171 GLN A CA 1
ATOM 1364 C C . GLN A 1 171 ? -1.281 2.548 -8.753 1.00 93.06 171 GLN A C 1
ATOM 1366 O O . GLN A 1 171 ? -0.651 2.312 -7.722 1.00 93.06 171 GLN A O 1
ATOM 1371 N N . VAL A 1 172 ? -0.683 2.923 -9.877 1.00 93.12 172 VAL A N 1
ATOM 1372 C CA . VAL A 1 172 ? 0.762 2.997 -10.060 1.00 93.12 172 VAL A CA 1
ATOM 1373 C C . VAL A 1 172 ? 1.157 4.331 -10.684 1.00 93.12 172 VAL A C 1
ATOM 1375 O O . VAL A 1 172 ? 0.566 4.801 -11.651 1.00 93.12 172 VAL A O 1
ATOM 1378 N N . GLU A 1 173 ? 2.197 4.947 -10.136 1.00 92.00 173 GLU A N 1
ATOM 1379 C CA . GLU A 1 173 ? 2.824 6.147 -10.672 1.00 92.00 173 GLU A CA 1
ATOM 1380 C C . GLU A 1 173 ? 4.315 5.874 -10.892 1.00 92.00 173 GLU A C 1
ATOM 1382 O O . GLU A 1 173 ? 5.059 5.589 -9.949 1.00 92.00 173 GLU A O 1
ATOM 1387 N N . VAL A 1 174 ? 4.766 5.983 -12.141 1.00 90.44 174 VAL A N 1
ATOM 1388 C CA . VAL A 1 174 ? 6.179 5.832 -12.499 1.00 90.44 174 VAL A CA 1
ATOM 1389 C C . VAL A 1 174 ? 6.799 7.213 -12.671 1.00 90.44 174 VAL A C 1
ATOM 1391 O O . VAL A 1 174 ? 6.374 7.997 -13.516 1.00 90.44 174 VAL A O 1
ATOM 1394 N N . ARG A 1 175 ? 7.826 7.519 -11.874 1.00 87.75 175 ARG A N 1
ATOM 1395 C CA . ARG A 1 175 ? 8.585 8.771 -11.961 1.00 87.75 175 ARG A CA 1
ATOM 1396 C C . ARG A 1 175 ? 10.008 8.486 -12.402 1.00 87.75 175 ARG A C 1
ATOM 1398 O O . ARG A 1 175 ? 10.693 7.666 -11.793 1.00 87.75 175 ARG A O 1
ATOM 1405 N N . MET A 1 176 ? 10.452 9.208 -13.420 1.00 84.94 176 MET A N 1
ATOM 1406 C CA . MET A 1 176 ? 11.818 9.170 -13.933 1.00 84.94 176 MET A CA 1
ATOM 1407 C C . MET A 1 176 ? 12.400 10.580 -13.848 1.00 84.94 176 MET A C 1
ATOM 1409 O O . MET A 1 176 ? 11.717 11.545 -14.196 1.00 84.94 176 MET A O 1
ATOM 1413 N N . ALA A 1 177 ? 13.635 10.712 -13.363 1.00 80.44 177 ALA A N 1
ATOM 1414 C CA . ALA A 1 177 ? 14.332 11.995 -13.393 1.00 80.44 177 ALA A CA 1
ATOM 1415 C C . ALA A 1 177 ? 14.598 12.419 -14.849 1.00 80.44 177 ALA A C 1
ATOM 1417 O O . ALA A 1 177 ? 14.913 11.577 -15.687 1.00 80.44 177 ALA A O 1
ATOM 1418 N N . ALA A 1 178 ? 14.454 13.710 -15.146 1.00 74.00 178 ALA A N 1
ATOM 1419 C CA . ALA A 1 178 ? 14.742 14.283 -16.457 1.00 74.00 178 ALA A CA 1
ATOM 1420 C C . ALA A 1 178 ? 15.592 15.548 -16.294 1.00 74.00 178 ALA A C 1
ATOM 1422 O O . ALA A 1 178 ? 15.235 16.444 -15.528 1.00 74.00 178 ALA A O 1
ATOM 1423 N N . ASP A 1 179 ? 16.692 15.636 -17.032 1.00 73.38 179 ASP A N 1
ATOM 1424 C CA . ASP A 1 179 ? 17.542 16.819 -17.148 1.00 73.38 179 ASP A CA 1
ATOM 1425 C C . ASP A 1 179 ? 17.048 17.718 -18.292 1.00 73.38 179 ASP A C 1
ATOM 1427 O O . ASP A 1 179 ? 17.631 17.822 -19.367 1.00 73.38 179 ASP A O 1
ATOM 1431 N N . GLY A 1 180 ? 15.910 18.371 -18.055 1.00 74.94 180 GLY A N 1
ATOM 1432 C CA . GLY A 1 180 ? 15.303 19.308 -19.000 1.00 74.94 180 GLY A CA 1
ATOM 1433 C C . GLY A 1 180 ? 14.297 18.677 -19.968 1.00 74.94 180 GLY A C 1
ATOM 1434 O O . GLY A 1 180 ? 13.878 17.526 -19.830 1.00 74.94 180 GLY A O 1
ATOM 1435 N N . LEU A 1 181 ? 13.859 19.476 -20.946 1.00 79.19 181 LEU A N 1
ATOM 1436 C CA . LEU A 1 181 ? 12.723 19.149 -21.818 1.00 79.19 181 LEU A CA 1
ATOM 1437 C C . LEU A 1 181 ? 12.976 17.923 -22.709 1.00 79.19 181 LEU A C 1
ATOM 1439 O O . LEU A 1 181 ? 12.084 17.095 -22.873 1.00 79.19 181 LEU A O 1
ATOM 1443 N N . ASN A 1 182 ? 14.188 17.760 -23.245 1.00 78.69 182 ASN A N 1
ATOM 1444 C CA . ASN A 1 182 ? 14.520 16.604 -24.086 1.00 78.69 182 ASN A CA 1
ATOM 1445 C C . ASN A 1 182 ? 14.499 15.291 -23.289 1.00 78.69 182 ASN A C 1
ATOM 1447 O O . ASN A 1 182 ? 13.953 14.290 -23.762 1.00 78.69 182 ASN A O 1
ATOM 1451 N N . GLY A 1 183 ? 15.024 15.303 -22.059 1.00 76.44 183 GLY A N 1
ATOM 1452 C CA . GLY A 1 183 ? 14.931 14.166 -21.142 1.00 76.44 183 GLY A CA 1
ATOM 1453 C C . GLY A 1 183 ? 13.478 13.833 -20.796 1.00 76.44 183 GLY A C 1
ATOM 1454 O O . GLY A 1 183 ? 13.094 12.664 -20.795 1.00 76.44 183 GLY A O 1
ATOM 1455 N N . TYR A 1 184 ? 12.635 14.854 -20.594 1.00 79.19 184 TYR A N 1
ATOM 1456 C CA . TYR A 1 184 ? 11.205 14.669 -20.336 1.00 79.19 184 TYR A CA 1
ATOM 1457 C C . TYR A 1 184 ? 10.501 13.929 -21.484 1.00 79.19 184 TYR A C 1
ATOM 1459 O O . TYR A 1 184 ? 9.867 12.900 -21.245 1.00 79.19 184 TYR A O 1
ATOM 1467 N N . TRP A 1 185 ? 10.646 14.397 -22.728 1.00 81.25 185 TRP A N 1
ATOM 1468 C CA . TRP A 1 185 ? 10.003 13.769 -23.892 1.00 81.25 185 TRP A CA 1
ATOM 1469 C C . TRP A 1 185 ? 10.528 12.360 -24.172 1.00 81.25 185 TRP A C 1
ATOM 1471 O O . TRP A 1 185 ? 9.757 11.463 -24.526 1.00 81.25 185 TRP A O 1
ATOM 1481 N N . THR A 1 186 ? 11.825 12.140 -23.948 1.00 81.94 186 THR A N 1
ATOM 1482 C CA . THR A 1 186 ? 12.443 10.814 -24.058 1.00 81.94 186 THR A CA 1
ATOM 1483 C C . THR A 1 186 ? 11.840 9.851 -23.036 1.00 81.94 186 THR A C 1
ATOM 1485 O O . THR A 1 186 ? 11.382 8.766 -23.396 1.00 81.94 186 THR A O 1
ATOM 1488 N N . ASN A 1 187 ? 11.763 10.258 -21.767 1.00 80.69 187 ASN A N 1
ATOM 1489 C CA . ASN A 1 187 ? 11.173 9.445 -20.705 1.00 80.69 187 ASN A CA 1
ATOM 1490 C C . ASN A 1 187 ? 9.687 9.177 -20.943 1.00 80.69 187 ASN A C 1
ATOM 1492 O O . ASN A 1 187 ? 9.233 8.050 -20.749 1.00 80.69 187 ASN A O 1
ATOM 1496 N N . ARG A 1 188 ? 8.939 10.177 -21.422 1.00 83.44 188 ARG A N 1
ATOM 1497 C CA . ARG A 1 188 ? 7.532 10.000 -21.789 1.00 83.44 188 ARG A CA 1
ATOM 1498 C C . ARG A 1 188 ? 7.363 8.941 -22.879 1.00 83.44 188 ARG A C 1
ATOM 1500 O O . ARG A 1 188 ? 6.566 8.027 -22.709 1.00 83.44 188 ARG A O 1
ATOM 1507 N N . SER A 1 189 ? 8.169 9.013 -23.936 1.00 84.31 189 SER A N 1
ATOM 1508 C CA . SER A 1 189 ? 8.126 8.044 -25.038 1.00 84.31 189 SER A CA 1
ATOM 1509 C C . SER A 1 189 ? 8.469 6.624 -24.574 1.00 84.31 189 SER A C 1
ATOM 1511 O O . SER A 1 189 ? 7.834 5.659 -24.998 1.00 84.31 189 SER A O 1
ATOM 1513 N N . ARG A 1 190 ? 9.439 6.482 -23.658 1.00 84.50 190 ARG A N 1
ATOM 1514 C CA . ARG A 1 190 ? 9.789 5.191 -23.039 1.00 84.50 190 ARG A CA 1
ATOM 1515 C C . ARG A 1 190 ? 8.643 4.623 -22.206 1.00 84.50 190 ARG A C 1
ATOM 1517 O O . ARG A 1 190 ? 8.390 3.426 -22.278 1.00 84.50 190 ARG A O 1
ATOM 1524 N N . LEU A 1 191 ? 7.956 5.467 -21.436 1.00 86.25 191 LEU A N 1
ATOM 1525 C CA . LEU A 1 191 ? 6.792 5.060 -20.648 1.00 86.25 191 LEU A CA 1
ATOM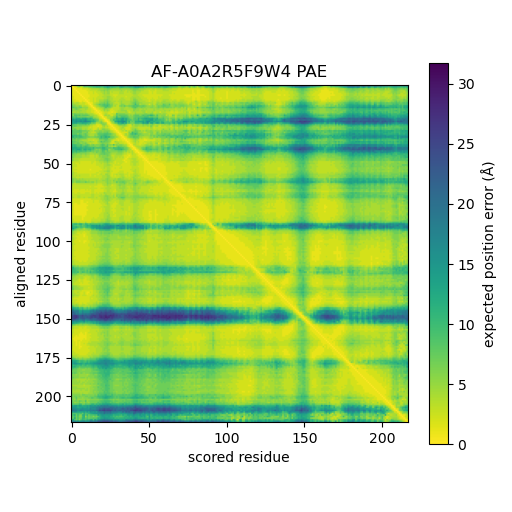 1526 C C . LEU A 1 191 ? 5.640 4.604 -21.547 1.00 86.25 191 LEU A C 1
ATOM 1528 O O . LEU A 1 191 ? 5.098 3.526 -21.327 1.00 86.25 191 LEU A O 1
ATOM 1532 N N . ASP A 1 192 ? 5.321 5.368 -22.593 1.00 86.75 192 ASP A N 1
ATOM 1533 C CA . ASP A 1 192 ? 4.256 5.004 -23.534 1.00 86.75 192 ASP A CA 1
ATOM 1534 C C . ASP A 1 192 ? 4.576 3.676 -24.259 1.00 86.75 192 ASP A C 1
ATOM 1536 O O . ASP A 1 192 ? 3.688 2.847 -24.473 1.00 86.75 192 ASP A O 1
ATOM 1540 N N . ALA A 1 193 ? 5.847 3.421 -24.594 1.00 88.44 193 ALA A N 1
ATOM 1541 C CA . ALA A 1 193 ? 6.285 2.135 -25.142 1.00 88.44 193 ALA A CA 1
ATOM 1542 C C . ALA A 1 193 ? 6.191 0.990 -24.117 1.00 88.44 193 ALA A C 1
ATOM 1544 O O . ALA A 1 193 ? 5.737 -0.102 -24.461 1.00 88.44 193 ALA A O 1
ATOM 1545 N N . ALA A 1 194 ? 6.581 1.236 -22.863 1.00 88.31 194 ALA A N 1
ATOM 1546 C CA . ALA A 1 194 ? 6.487 0.253 -21.789 1.00 88.31 194 ALA A CA 1
ATOM 1547 C C . ALA A 1 194 ? 5.031 -0.147 -21.509 1.00 88.31 194 ALA A C 1
ATOM 1549 O O . ALA A 1 194 ? 4.753 -1.328 -21.334 1.00 88.31 194 ALA A O 1
ATOM 1550 N N . TYR A 1 195 ? 4.090 0.800 -21.534 1.00 88.75 195 TYR A N 1
ATOM 1551 C CA . TYR A 1 195 ? 2.665 0.505 -21.358 1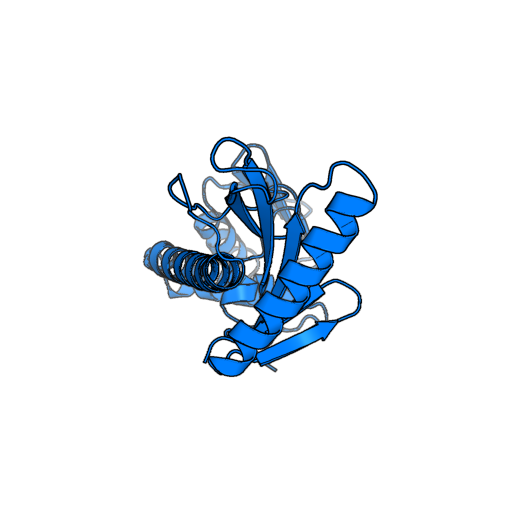.00 88.75 195 TYR A CA 1
ATOM 1552 C C . TYR A 1 195 ? 2.123 -0.418 -22.450 1.00 88.75 195 TYR A C 1
ATOM 1554 O O . TYR A 1 195 ? 1.507 -1.429 -22.128 1.00 88.75 195 TYR A O 1
ATOM 1562 N N . LYS A 1 196 ? 2.464 -0.172 -23.720 1.00 88.94 196 LYS A N 1
ATOM 1563 C CA . LYS A 1 196 ? 2.093 -1.081 -24.820 1.00 88.94 196 LYS A CA 1
ATOM 1564 C C . LYS A 1 196 ? 2.671 -2.491 -24.648 1.00 88.94 196 LYS A C 1
ATOM 1566 O O . LYS A 1 196 ? 2.027 -3.470 -25.010 1.00 88.94 196 LYS A O 1
ATOM 1571 N N . GLN A 1 197 ? 3.893 -2.607 -24.117 1.00 88.94 197 GLN A N 1
ATOM 1572 C CA . GLN A 1 197 ? 4.507 -3.911 -23.836 1.00 88.94 197 GLN A CA 1
ATOM 1573 C C . GLN A 1 197 ? 3.838 -4.644 -22.672 1.00 88.94 197 GLN A C 1
ATOM 1575 O O . GLN A 1 197 ? 3.734 -5.865 -22.700 1.00 88.94 197 GLN A O 1
ATOM 1580 N N . LEU A 1 198 ? 3.403 -3.921 -21.642 1.00 89.75 198 LEU A N 1
ATOM 1581 C CA . LEU A 1 198 ? 2.656 -4.509 -20.533 1.00 89.75 198 LEU A CA 1
ATOM 1582 C C . LEU A 1 198 ? 1.294 -5.023 -21.022 1.00 89.75 198 LEU A C 1
ATOM 1584 O O . LEU A 1 198 ? 0.947 -6.174 -20.761 1.00 89.75 198 LEU A O 1
ATOM 1588 N N . GLU A 1 199 ? 0.572 -4.225 -21.811 1.00 89.00 199 GLU A N 1
ATOM 1589 C CA . GLU A 1 199 ? -0.706 -4.630 -22.413 1.00 89.00 199 GLU A CA 1
ATOM 1590 C C . GLU A 1 199 ? -0.562 -5.874 -23.298 1.00 89.00 199 GLU A C 1
ATOM 1592 O O . GLU A 1 199 ? -1.376 -6.793 -23.207 1.00 89.00 199 GLU A O 1
ATOM 1597 N N . SER A 1 200 ? 0.503 -5.967 -24.104 1.00 87.81 200 SER A N 1
ATOM 1598 C CA . SER A 1 200 ? 0.743 -7.149 -24.947 1.00 87.81 200 SER A CA 1
ATOM 1599 C C . SER A 1 200 ? 1.070 -8.421 -24.156 1.00 87.81 200 SER A C 1
ATOM 1601 O O . SER A 1 200 ? 0.920 -9.522 -24.684 1.00 87.81 200 SER A O 1
ATOM 1603 N N . ARG A 1 201 ? 1.460 -8.292 -22.881 1.00 85.56 201 ARG A N 1
ATOM 1604 C CA . ARG A 1 201 ? 1.620 -9.407 -21.930 1.00 85.56 201 ARG A CA 1
ATOM 1605 C C . ARG A 1 201 ? 0.331 -9.740 -21.171 1.00 85.56 201 ARG A C 1
ATOM 1607 O O . ARG A 1 201 ? 0.362 -10.568 -20.266 1.00 85.56 201 ARG A O 1
ATOM 1614 N N . GLY A 1 202 ? -0.789 -9.103 -21.517 1.00 83.56 202 GLY A N 1
ATOM 1615 C CA . GLY A 1 202 ? -2.082 -9.303 -20.861 1.00 83.56 202 GLY A CA 1
ATOM 1616 C C . GLY A 1 202 ? -2.249 -8.527 -19.552 1.00 83.56 202 GLY A C 1
ATOM 1617 O O . GLY A 1 202 ? -3.209 -8.771 -18.826 1.00 83.56 202 GLY A O 1
ATOM 1618 N N . ILE A 1 203 ? -1.343 -7.595 -19.237 1.00 87.44 203 ILE A N 1
ATOM 1619 C CA . ILE A 1 203 ? -1.476 -6.722 -18.067 1.00 87.44 203 ILE A CA 1
ATOM 1620 C C . ILE A 1 203 ? -2.417 -5.578 -18.434 1.00 87.44 203 ILE A C 1
ATOM 1622 O O . ILE A 1 203 ? -2.131 -4.794 -19.339 1.00 87.44 203 ILE A O 1
ATOM 1626 N N . ARG A 1 204 ? -3.544 -5.463 -17.726 1.00 87.38 204 ARG A N 1
ATOM 1627 C CA . ARG A 1 204 ? -4.530 -4.412 -18.003 1.00 87.38 204 ARG A CA 1
ATOM 1628 C C . ARG A 1 204 ? -4.048 -3.087 -17.423 1.00 87.38 204 ARG A C 1
ATOM 1630 O O . ARG A 1 204 ? -3.725 -3.025 -16.235 1.00 87.38 204 ARG A O 1
ATOM 1637 N N . ILE A 1 205 ? -4.024 -2.046 -18.257 1.00 83.75 205 ILE A N 1
ATOM 1638 C CA . ILE A 1 205 ? -3.659 -0.683 -17.864 1.00 83.75 205 ILE A CA 1
ATOM 1639 C C . ILE A 1 205 ? -4.846 0.249 -18.089 1.00 83.75 205 ILE A C 1
ATOM 1641 O O . ILE A 1 205 ? -5.366 0.359 -19.195 1.00 83.75 205 ILE A O 1
ATOM 1645 N N . GLU A 1 206 ? -5.257 0.958 -17.042 1.00 84.50 206 GLU A N 1
ATOM 1646 C CA . GLU A 1 206 ? -6.290 1.993 -17.118 1.00 84.50 206 GLU A CA 1
ATOM 1647 C C . GLU A 1 206 ? -5.700 3.323 -16.645 1.00 84.50 206 GLU A C 1
ATOM 1649 O O . GLU A 1 206 ? -5.176 3.425 -15.537 1.00 84.50 206 GLU A O 1
ATOM 1654 N N . ASN A 1 207 ? -5.758 4.366 -17.471 1.00 72.94 207 ASN A N 1
ATOM 1655 C CA . ASN A 1 207 ? -5.256 5.680 -17.071 1.00 72.94 207 ASN A CA 1
ATOM 1656 C C . ASN A 1 207 ? -6.292 6.410 -16.209 1.00 72.94 207 ASN A C 1
ATOM 1658 O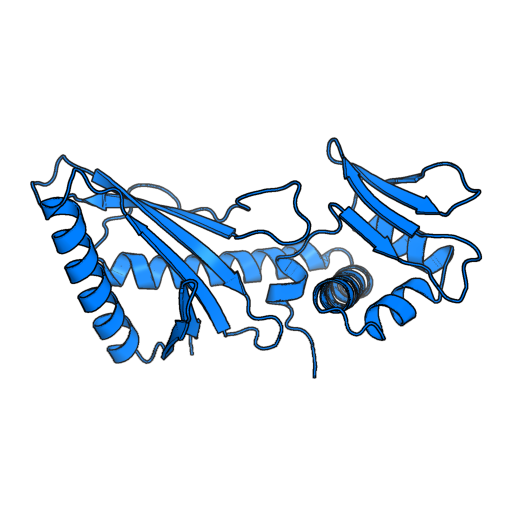 O . ASN A 1 207 ? -7.435 6.591 -16.623 1.00 72.94 207 ASN A O 1
ATOM 1662 N N . VAL A 1 208 ? -5.871 6.884 -15.038 1.00 64.06 208 VAL A N 1
ATOM 1663 C CA . VAL A 1 208 ? -6.672 7.702 -14.120 1.00 64.06 208 VAL A CA 1
ATOM 1664 C C . VAL A 1 208 ? -6.005 9.065 -13.915 1.00 64.06 208 VAL A C 1
ATOM 1666 O O . VAL A 1 208 ? -4.810 9.230 -14.147 1.00 64.06 208 VAL A O 1
ATOM 1669 N N . LEU A 1 209 ? -6.761 10.073 -13.465 1.00 53.66 209 LEU A N 1
ATOM 1670 C CA . LEU A 1 209 ? -6.281 11.463 -13.328 1.00 53.66 209 LEU A CA 1
ATOM 1671 C C . LEU A 1 209 ? -5.014 11.626 -12.456 1.00 53.66 209 LEU A C 1
ATOM 1673 O O . LEU A 1 209 ? -4.358 12.662 -12.520 1.00 53.66 209 LEU A O 1
ATOM 1677 N N . SER A 1 210 ? -4.656 10.620 -11.652 1.00 56.09 210 SER A N 1
ATOM 1678 C CA . SER A 1 210 ? -3.532 10.631 -10.708 1.00 56.09 210 SER A CA 1
ATOM 1679 C C . SER A 1 210 ? -2.538 9.467 -10.880 1.00 56.09 210 SER A C 1
ATOM 1681 O O . SER A 1 210 ? -1.731 9.221 -9.985 1.00 56.09 210 SER A O 1
ATOM 1683 N N . GLY A 1 211 ? -2.571 8.732 -11.998 1.00 63.59 211 GLY A N 1
ATOM 1684 C CA . GLY A 1 211 ? -1.654 7.616 -12.272 1.00 63.59 211 GLY A CA 1
ATOM 1685 C C . GLY A 1 211 ? -2.220 6.599 -13.266 1.00 63.59 211 GLY A C 1
ATOM 1686 O O . GLY A 1 211 ? -3.209 6.861 -13.940 1.00 63.59 211 GLY A O 1
ATOM 1687 N N . SER A 1 212 ? -1.606 5.425 -13.347 1.00 73.94 212 SER A N 1
ATOM 1688 C CA . SER A 1 212 ? -2.091 4.303 -14.156 1.00 73.94 212 SER A CA 1
ATOM 1689 C C . SER A 1 212 ? -2.489 3.158 -13.231 1.00 73.94 212 SER A C 1
ATOM 1691 O O . SER A 1 212 ? -1.694 2.734 -12.401 1.00 73.94 212 SER A O 1
ATOM 1693 N N . THR A 1 213 ? -3.708 2.650 -13.347 1.00 73.88 213 THR A N 1
ATOM 1694 C CA . THR A 1 213 ? -4.121 1.414 -12.680 1.00 73.88 213 THR A CA 1
ATOM 1695 C C . THR A 1 213 ? -3.556 0.228 -13.451 1.00 73.88 213 THR A C 1
ATOM 1697 O O . THR A 1 213 ? -3.744 0.143 -14.660 1.00 73.88 213 THR A O 1
ATOM 1700 N N . ILE A 1 214 ? -2.865 -0.672 -12.758 1.00 78.81 214 ILE A N 1
ATOM 1701 C CA . ILE A 1 214 ? -2.276 -1.897 -13.290 1.00 78.81 214 ILE A CA 1
ATOM 1702 C C . ILE A 1 214 ? -2.948 -3.087 -12.614 1.00 78.81 214 ILE A C 1
ATOM 1704 O O . ILE A 1 214 ? -3.017 -3.148 -11.385 1.00 78.81 214 ILE A O 1
ATOM 1708 N N . ILE A 1 215 ? -3.408 -4.039 -13.421 1.00 78.94 215 ILE A N 1
ATOM 1709 C CA . ILE A 1 215 ? -3.966 -5.310 -12.954 1.00 78.94 215 ILE A CA 1
ATOM 1710 C C . ILE A 1 215 ? -3.136 -6.443 -13.543 1.00 78.94 215 ILE A C 1
ATOM 1712 O O . ILE A 1 215 ? -3.044 -6.585 -14.765 1.00 78.94 215 ILE A O 1
ATOM 1716 N N . LEU A 1 216 ? -2.519 -7.233 -12.665 1.00 74.94 216 LEU A N 1
ATOM 1717 C CA . LEU A 1 216 ? -1.813 -8.451 -13.056 1.00 74.94 216 LEU A CA 1
ATOM 1718 C C . LEU A 1 216 ? -2.812 -9.614 -13.036 1.00 74.94 216 LEU A C 1
ATOM 1720 O O . LEU A 1 216 ? -3.469 -9.826 -12.018 1.00 74.94 216 LEU A O 1
ATOM 1724 N N . GLY A 1 217 ? -2.929 -10.330 -14.157 1.00 55.84 217 GLY A N 1
ATOM 1725 C CA . GLY A 1 217 ? -3.659 -11.600 -14.237 1.00 55.84 217 GLY A CA 1
ATOM 1726 C C . GLY A 1 217 ? -2.946 -12.761 -13.550 1.00 55.84 217 GLY A C 1
ATOM 1727 O O . GLY A 1 217 ? -1.741 -12.630 -13.188 1.00 55.84 217 GLY A O 1
#

Radius of gyration: 20.29 Å; Cα contacts (8 Å, |Δi|>4): 386; chains: 1; bounding box: 49×35×56 Å